Protein AF-A0A1B7MVC6-F1 (afdb_monomer_lite)

Sequence (323 aa):
MPIQADEEIFATRYAHSDFDRYTLVNSRPAVEQFFRWKASMQARPKPVLVGMVLQAKSHGFQRRKYFQPRYPIESIPEDTLVHLRAVARSTFPQFTQLLDRSQRFSLLLDDELTPSEGTGYARTFSCRIVTVDGQPLSDNAPKRFCVKLFNDSAASIPSHTEYHSLTFWSQTFYTAEDMIHNEIGFTLEECGILIEYVTLSDTKLEEQSEVAQIAFIESARHALRVLQYADISQLDWSSEQWISTPSPCHTTSNSTLTCVLIDFALTAQGDRYKDGYKEDDYGGMADMLDEARIPADLIRKWFGPREEWDFFRASYVMEQSVR

Radius of gyration: 21.84 Å; chains: 1; bounding box: 61×51×58 Å

Organism: NCBI:txid1314800

Secondary structure (DSSP, 8-state):
-PPPPHHHHHHH--SGGGS-HHHHHH-HHHHHHHHHHHHHHHTSPPP--TT-EEEEETTTTTTT-----SSPPPPPPHHHHHHHHHTPPPP-HHHHHHHHH-SEEEEEEEEE-S-TTS-TTEEEEEEEEEEETTEEPPTTS-S-EEEEEE-TTT-----TT-HHHHHHHHHH---HHHHHHHS-SEEETTTEEEEE--PPPSS-GGGS-HHHHHHHHHHHHHHHHHHHHTTEE----STTSEEEEE-TT--TT---EEEEE---TT-EE-BTTBGGG---HHHHHHHHHHHTT--HHHHHHHS-PPPTTS-----HHHHTT--

pLDDT: mean 87.07, std 11.68, range [43.66, 97.94]

Structure (mmCIF, N/CA/C/O backbone):
data_AF-A0A1B7MVC6-F1
#
_entry.id   AF-A0A1B7MVC6-F1
#
loop_
_atom_site.group_PDB
_atom_site.id
_atom_site.type_symbol
_atom_site.label_atom_id
_atom_site.label_alt_id
_atom_site.label_comp_id
_atom_site.label_asym_id
_atom_site.label_entity_id
_atom_site.label_seq_id
_atom_site.pdbx_PDB_ins_code
_atom_site.Cartn_x
_atom_site.Cartn_y
_atom_site.Cartn_z
_atom_site.occupancy
_atom_site.B_iso_or_equiv
_atom_site.auth_seq_id
_atom_site.auth_comp_id
_atom_site.auth_asym_id
_atom_site.auth_atom_id
_atom_site.pdbx_PDB_model_num
ATOM 1 N N . MET A 1 1 ? -32.860 12.812 17.526 1.00 68.25 1 MET A N 1
ATOM 2 C CA . MET A 1 1 ? -32.478 12.368 18.884 1.00 68.25 1 MET A CA 1
ATOM 3 C C . MET A 1 1 ? -31.622 13.457 19.513 1.00 68.25 1 MET A C 1
ATOM 5 O O . MET A 1 1 ? -30.933 14.130 18.750 1.00 68.25 1 MET A O 1
ATOM 9 N N . PRO A 1 2 ? -31.709 13.701 20.831 1.00 84.50 2 PRO A N 1
ATOM 10 C CA . PRO A 1 2 ? -30.800 14.628 21.503 1.00 84.50 2 PRO A CA 1
ATOM 11 C C . PRO A 1 2 ? -29.348 14.162 21.327 1.00 84.50 2 PRO A C 1
ATOM 13 O O . PRO A 1 2 ? -29.088 12.961 21.278 1.00 84.50 2 PRO A O 1
ATOM 16 N N . ILE A 1 3 ? -28.428 15.114 21.180 1.00 88.50 3 ILE A N 1
ATOM 17 C CA . ILE A 1 3 ? -26.996 14.839 21.011 1.00 88.50 3 ILE A CA 1
ATOM 18 C C . ILE A 1 3 ? -26.418 14.444 22.372 1.00 88.50 3 ILE A C 1
ATOM 20 O O . ILE A 1 3 ? -26.688 15.119 23.366 1.00 88.50 3 ILE A O 1
ATOM 24 N N . GLN A 1 4 ? -25.671 13.338 22.412 1.00 94.38 4 GLN A N 1
ATOM 25 C CA . GLN A 1 4 ? -24.979 12.869 23.617 1.00 94.38 4 GLN A CA 1
ATOM 26 C C . GLN A 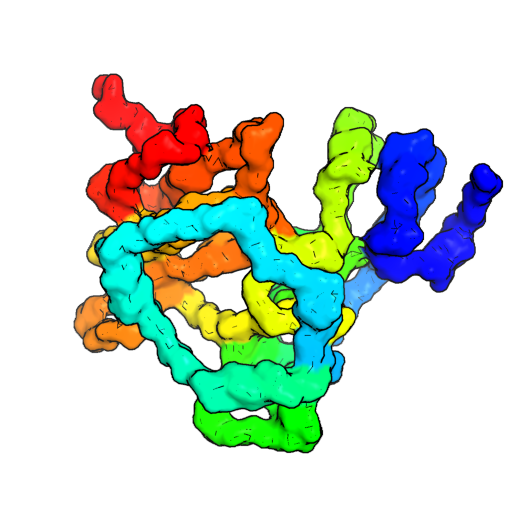1 4 ? -23.914 13.884 24.051 1.00 94.38 4 GLN A C 1
ATOM 28 O O . GLN A 1 4 ? -23.386 14.626 23.223 1.00 94.38 4 GLN A O 1
ATOM 33 N N . ALA A 1 5 ? -23.586 13.922 25.341 1.00 96.12 5 ALA A N 1
ATOM 34 C CA . ALA A 1 5 ? -22.498 14.765 25.830 1.00 96.12 5 ALA A CA 1
ATOM 35 C C . ALA A 1 5 ? -21.138 14.266 25.304 1.00 96.12 5 ALA A C 1
ATOM 37 O O . ALA A 1 5 ? -20.966 13.072 25.044 1.00 96.12 5 ALA A O 1
ATOM 38 N N . ASP A 1 6 ? -20.164 15.167 25.156 1.00 96.25 6 ASP A N 1
ATOM 39 C CA . ASP A 1 6 ? -18.839 14.813 24.631 1.00 96.25 6 ASP A CA 1
ATOM 40 C C . ASP A 1 6 ? -18.143 13.768 25.518 1.00 96.25 6 ASP A C 1
ATOM 42 O O . ASP A 1 6 ? -17.501 12.859 25.002 1.00 96.25 6 ASP A O 1
ATOM 46 N N . GLU A 1 7 ? -18.331 13.829 26.838 1.00 96.31 7 GLU A N 1
ATOM 47 C CA . GLU A 1 7 ? -17.767 12.867 27.789 1.00 96.31 7 GLU A CA 1
ATOM 48 C C . GLU A 1 7 ? -18.261 11.439 27.525 1.00 96.31 7 GLU A C 1
ATOM 50 O O . GLU A 1 7 ? -17.486 10.484 27.600 1.00 96.31 7 GLU A O 1
ATOM 55 N N . GLU A 1 8 ? -19.541 11.288 27.175 1.00 96.06 8 GLU A N 1
ATOM 56 C CA . GLU A 1 8 ? -20.137 9.993 26.841 1.00 96.06 8 GLU A CA 1
ATOM 57 C C . GLU A 1 8 ? -19.591 9.471 25.507 1.00 96.06 8 GLU A C 1
ATOM 59 O O . GLU A 1 8 ? -19.214 8.302 25.399 1.00 96.06 8 GLU A O 1
ATOM 64 N N . ILE A 1 9 ? -19.469 10.343 24.502 1.00 95.31 9 ILE A N 1
ATOM 65 C CA . ILE A 1 9 ? -18.872 9.995 23.206 1.00 95.31 9 ILE A CA 1
ATOM 66 C C . ILE A 1 9 ? -17.410 9.581 23.373 1.00 95.31 9 ILE A C 1
ATOM 68 O O . ILE A 1 9 ? -16.997 8.556 22.839 1.00 95.31 9 ILE A O 1
ATOM 72 N N . PHE A 1 10 ? -16.620 10.324 24.144 1.00 94.38 10 PHE A N 1
ATOM 73 C CA . PHE A 1 10 ? -15.190 10.048 24.306 1.00 94.38 10 PHE A CA 1
ATOM 74 C C . PHE A 1 10 ? -14.940 8.755 25.090 1.00 94.38 10 PHE A C 1
ATOM 76 O O . PHE A 1 10 ? -13.903 8.118 24.897 1.00 94.38 10 PHE A O 1
ATOM 83 N N . ALA A 1 11 ? -15.881 8.363 25.955 1.00 93.31 11 ALA A N 1
ATOM 84 C CA . ALA A 1 11 ? -15.825 7.117 26.710 1.00 93.31 11 ALA A CA 1
ATOM 85 C C . ALA A 1 11 ? -16.261 5.888 25.896 1.00 93.31 11 ALA A C 1
ATOM 87 O O . ALA A 1 11 ? -15.782 4.789 26.176 1.00 93.31 11 ALA A O 1
ATOM 88 N N . THR A 1 12 ? -17.164 6.058 24.924 1.00 93.75 12 THR A N 1
ATOM 89 C CA . THR A 1 12 ? -17.813 4.940 24.212 1.00 93.75 12 THR A CA 1
ATOM 90 C C . THR A 1 12 ? -17.373 4.752 22.762 1.00 93.75 12 THR A C 1
ATOM 92 O O . THR A 1 12 ? -17.622 3.686 22.202 1.00 93.75 12 THR A O 1
ATOM 95 N N . ARG A 1 13 ? -16.730 5.751 22.144 1.00 93.81 13 ARG A N 1
ATOM 96 C CA . ARG A 1 13 ? -16.278 5.705 20.745 1.00 93.81 13 ARG A CA 1
ATOM 97 C C . ARG A 1 13 ? -14.762 5.547 20.672 1.00 93.81 13 ARG A C 1
ATOM 99 O O . ARG A 1 13 ? -14.017 6.360 21.225 1.00 93.81 13 ARG A O 1
ATOM 106 N N . TYR A 1 14 ? -14.312 4.528 19.952 1.00 90.56 14 TYR A N 1
ATOM 107 C CA . TYR A 1 14 ? -12.910 4.133 19.821 1.00 90.56 14 TYR A CA 1
ATOM 108 C C . TYR A 1 14 ? -12.387 4.263 18.385 1.00 90.56 14 TYR A C 1
ATOM 110 O O . TYR A 1 14 ? -11.185 4.462 18.206 1.00 90.56 14 TYR A O 1
ATOM 118 N N . ALA A 1 15 ? -13.270 4.207 17.387 1.00 90.94 15 ALA A N 1
ATOM 119 C CA . ALA A 1 15 ? -12.936 4.218 15.964 1.00 90.94 15 ALA A CA 1
ATOM 120 C C . ALA A 1 15 ? -13.866 5.140 15.155 1.00 90.94 15 ALA A C 1
ATOM 122 O O . ALA A 1 15 ? -14.916 5.575 15.633 1.00 90.94 15 ALA A O 1
ATOM 123 N N . HIS A 1 16 ? -13.495 5.434 13.905 1.00 90.94 16 HIS A N 1
ATOM 124 C CA . HIS A 1 16 ? -14.344 6.194 12.978 1.00 90.94 16 HIS A CA 1
ATOM 125 C C . HIS A 1 16 ? -15.641 5.450 12.668 1.00 90.94 16 HIS A C 1
ATOM 127 O O . HIS A 1 16 ? -16.692 6.079 12.563 1.00 90.94 16 HIS A O 1
ATOM 133 N N . SER A 1 17 ? -15.583 4.118 12.595 1.00 89.19 17 SER A N 1
ATOM 134 C CA . SER A 1 17 ? -16.739 3.246 12.360 1.00 89.19 17 SER A CA 1
ATOM 135 C C . SER A 1 17 ? -17.820 3.346 13.440 1.00 89.19 17 SER A C 1
ATOM 137 O O . SER A 1 17 ? -18.958 2.948 13.203 1.00 89.19 17 SER A O 1
ATOM 139 N N . ASP A 1 18 ? -17.498 3.884 14.622 1.00 92.19 18 ASP A N 1
ATOM 140 C CA . ASP A 1 18 ? -18.486 4.083 15.680 1.00 92.19 18 ASP A CA 1
ATOM 141 C C . ASP A 1 18 ? -19.389 5.300 15.422 1.00 92.19 18 ASP A C 1
ATOM 143 O O . ASP A 1 18 ? -20.366 5.507 16.144 1.00 92.19 18 ASP A O 1
ATOM 147 N N . PHE A 1 19 ? -19.085 6.118 14.413 1.00 92.38 19 PHE A N 1
ATOM 148 C CA . PHE A 1 19 ? -19.895 7.265 14.024 1.00 92.38 19 PHE A CA 1
ATOM 149 C C . PHE A 1 19 ? -20.749 6.928 12.803 1.00 92.38 19 PHE A C 1
ATOM 151 O O . PHE A 1 19 ? -20.260 6.466 11.775 1.00 92.38 19 PHE A O 1
ATOM 158 N N . ASP A 1 20 ? -22.051 7.201 12.895 1.00 91.19 20 ASP A N 1
ATOM 159 C CA . ASP A 1 20 ? -22.967 6.996 11.776 1.00 91.19 20 ASP A CA 1
ATOM 160 C C . ASP A 1 20 ? -22.698 8.018 10.661 1.00 91.19 20 ASP A C 1
ATOM 162 O O . ASP A 1 20 ? -22.917 9.223 10.823 1.00 91.19 20 ASP A O 1
ATOM 166 N N . ARG A 1 21 ? -22.248 7.529 9.501 1.00 88.94 21 ARG A N 1
ATOM 167 C CA . ARG A 1 21 ? -21.886 8.369 8.351 1.00 88.94 21 ARG A CA 1
ATOM 168 C C . ARG A 1 21 ? -23.056 9.205 7.846 1.00 88.94 21 ARG A C 1
ATOM 170 O O . ARG A 1 21 ? -22.860 10.363 7.490 1.00 88.94 21 ARG A O 1
ATOM 177 N N . TYR A 1 22 ? -24.274 8.659 7.846 1.00 89.38 22 TYR A N 1
ATOM 178 C CA . TYR A 1 22 ? -25.457 9.416 7.436 1.00 89.38 22 TYR A CA 1
ATOM 179 C C . TYR A 1 22 ? -25.692 10.614 8.364 1.00 89.38 22 TYR A C 1
ATOM 181 O O . TYR A 1 22 ? -25.937 11.728 7.898 1.00 89.38 22 TYR A O 1
ATOM 189 N N . THR A 1 23 ? -25.555 10.412 9.673 1.00 91.12 23 THR A N 1
ATOM 190 C CA . THR A 1 23 ? -25.647 11.473 10.674 1.00 91.12 23 THR A CA 1
ATOM 191 C C . THR A 1 23 ? -24.549 12.514 10.479 1.00 91.12 23 THR A C 1
ATOM 193 O O . THR A 1 23 ? -24.863 13.702 10.497 1.00 91.12 23 THR A O 1
ATOM 196 N N . LEU A 1 24 ? -23.298 12.112 10.225 1.00 89.62 24 LEU A N 1
ATOM 197 C CA . LEU A 1 24 ? -22.213 13.059 9.936 1.00 89.62 24 LEU A CA 1
ATOM 198 C C . LEU A 1 24 ? -22.501 13.901 8.681 1.00 89.62 24 LEU A C 1
ATOM 200 O O . LEU A 1 24 ? -22.317 15.111 8.700 1.00 89.62 24 LEU A O 1
ATOM 204 N N . VAL A 1 25 ? -23.028 13.311 7.608 1.00 87.00 25 VAL A N 1
ATOM 205 C CA . VAL A 1 25 ? -23.347 14.060 6.377 1.00 87.00 25 VAL A CA 1
ATOM 206 C C . VAL A 1 25 ? -24.491 15.063 6.584 1.00 87.00 25 VAL A C 1
ATOM 208 O O . VAL A 1 25 ? -24.496 16.133 5.978 1.00 87.00 25 VAL A O 1
ATOM 211 N N . ASN A 1 26 ? -25.464 14.739 7.441 1.00 88.06 26 ASN A N 1
ATOM 212 C CA . ASN A 1 26 ? -26.715 15.498 7.550 1.00 88.06 26 ASN A CA 1
ATOM 213 C C . ASN A 1 26 ? -26.841 16.356 8.823 1.00 88.06 26 ASN A C 1
ATOM 215 O O . ASN A 1 26 ? -27.813 17.099 8.960 1.00 88.06 26 ASN A O 1
ATOM 219 N N . SER A 1 27 ? -25.899 16.273 9.767 1.00 90.75 27 SER A N 1
ATOM 220 C CA . SER A 1 27 ? -25.981 16.956 11.064 1.00 90.75 27 SER A CA 1
ATOM 221 C C . SER A 1 27 ? -24.681 17.675 11.409 1.00 90.75 27 SER A C 1
ATOM 223 O O . SER A 1 27 ? -23.722 17.083 11.906 1.00 90.75 27 SER A O 1
ATOM 225 N N . ARG A 1 28 ? -24.675 19.000 11.224 1.00 89.00 28 ARG A N 1
ATOM 226 C CA . ARG A 1 28 ? -23.529 19.852 11.572 1.00 89.00 28 ARG A CA 1
ATOM 227 C C . ARG A 1 28 ? -23.048 19.673 13.022 1.00 89.00 28 ARG A C 1
ATOM 229 O O . ARG A 1 28 ? -21.844 19.505 13.200 1.00 89.00 28 ARG A O 1
ATOM 236 N N . PRO A 1 29 ? -23.913 19.660 14.054 1.00 92.12 29 PRO A N 1
ATOM 237 C CA . PRO A 1 29 ? -23.405 19.505 15.411 1.00 92.12 29 PRO A CA 1
ATOM 238 C C . PRO A 1 29 ? -22.812 18.107 15.679 1.00 92.12 29 PRO A C 1
ATOM 240 O O . PRO A 1 29 ? -21.933 17.980 16.528 1.00 92.12 29 PRO A O 1
ATOM 243 N N . ALA A 1 30 ? -23.232 17.067 14.941 1.00 91.69 30 ALA A N 1
ATOM 244 C CA . ALA A 1 30 ? -22.608 15.743 15.027 1.00 91.69 30 ALA A CA 1
ATOM 245 C C . ALA A 1 30 ? -21.190 15.740 14.435 1.00 91.69 30 ALA A C 1
ATOM 247 O O . ALA A 1 30 ? -20.285 15.150 15.016 1.00 91.69 30 ALA A O 1
ATOM 248 N N . VAL A 1 31 ? -20.976 16.450 13.323 1.00 89.62 31 VAL A N 1
ATOM 249 C CA . VAL A 1 31 ? -19.641 16.661 12.737 1.00 89.62 31 VAL A CA 1
ATOM 250 C C . VAL A 1 31 ? -18.734 17.427 13.695 1.00 89.62 31 VAL A C 1
ATOM 252 O O . VAL A 1 31 ? -17.605 17.016 13.947 1.00 89.62 31 VAL A O 1
ATOM 255 N N . GLU A 1 32 ? -19.238 18.507 14.292 1.00 91.06 32 GLU A N 1
ATOM 256 C CA . GLU A 1 32 ? -18.484 19.285 15.281 1.00 91.06 32 GLU A CA 1
ATOM 257 C C . GLU A 1 32 ? -18.096 18.423 16.497 1.00 91.06 32 GLU A C 1
ATOM 259 O O . GLU A 1 32 ? -16.977 18.528 17.000 1.00 91.06 32 GLU A O 1
ATOM 264 N N . GLN A 1 33 ? -18.986 17.535 16.953 1.00 93.56 33 GLN A N 1
ATOM 265 C CA . GLN A 1 33 ? -18.691 16.574 18.019 1.00 93.56 33 GLN A CA 1
ATOM 266 C C . GLN A 1 33 ? -17.658 15.522 17.601 1.00 93.56 33 GLN A C 1
ATOM 268 O O . GLN A 1 33 ? -16.726 15.254 18.363 1.00 93.56 33 GLN A O 1
ATOM 273 N N . PHE A 1 34 ? -17.773 14.969 16.391 1.00 92.81 34 PHE A N 1
ATOM 274 C CA . PHE A 1 34 ? -16.767 14.070 15.830 1.00 92.81 34 PHE A CA 1
ATOM 275 C C . PHE A 1 34 ? -15.385 14.730 15.810 1.00 92.81 34 PHE A C 1
ATOM 277 O O . PHE A 1 34 ? -14.406 14.112 16.216 1.00 92.81 34 PHE A O 1
ATOM 284 N N . PHE A 1 35 ? -15.287 16.003 15.421 1.00 91.69 35 PHE A N 1
ATOM 285 C CA . PHE A 1 35 ? -14.005 16.703 15.410 1.00 91.69 35 PHE A CA 1
ATOM 286 C C . PHE A 1 35 ? -13.412 16.922 16.794 1.00 91.69 35 PHE A C 1
ATOM 288 O O . PHE A 1 35 ? -12.204 16.767 16.965 1.00 91.69 35 PHE A O 1
ATOM 295 N N . ARG A 1 36 ? -14.237 17.225 17.801 1.00 94.19 36 ARG A N 1
ATOM 296 C CA . ARG A 1 36 ? -13.758 17.307 19.188 1.00 94.19 36 ARG A CA 1
ATOM 297 C C . ARG A 1 36 ? -13.280 15.948 19.696 1.00 94.19 36 ARG A C 1
ATOM 299 O O . ARG A 1 36 ? -12.210 15.875 20.300 1.00 94.19 36 ARG A O 1
ATOM 306 N N . TRP A 1 37 ? -14.008 14.873 19.384 1.00 94.56 37 TRP A N 1
ATOM 307 C CA . TRP A 1 37 ? -13.560 13.503 19.656 1.00 94.56 37 TRP A CA 1
ATOM 308 C C . TRP A 1 37 ? -12.227 13.210 18.963 1.00 94.56 37 TRP A C 1
ATOM 310 O O . TRP A 1 37 ? -11.279 12.761 19.604 1.00 94.56 37 TRP A O 1
ATOM 320 N N . LYS A 1 38 ? -12.103 13.547 17.680 1.00 92.44 38 LYS A N 1
ATOM 321 C CA . LYS A 1 38 ? -10.902 13.299 16.883 1.00 92.44 38 LYS A CA 1
ATOM 322 C C . LYS A 1 38 ? -9.689 14.066 17.410 1.00 92.44 38 LYS A C 1
ATOM 324 O O . LYS A 1 38 ? -8.622 13.473 17.556 1.00 92.44 38 LYS A O 1
ATOM 329 N N . ALA A 1 39 ? -9.863 15.334 17.777 1.00 91.75 39 ALA A N 1
ATOM 330 C CA . ALA A 1 39 ? -8.825 16.130 18.425 1.00 91.75 39 ALA A CA 1
ATOM 331 C C . ALA A 1 39 ? -8.400 15.518 19.772 1.00 91.75 39 ALA A C 1
ATOM 333 O O . ALA A 1 39 ? -7.207 15.419 20.053 1.00 91.75 39 ALA A O 1
ATOM 334 N N . SER A 1 40 ? -9.356 15.036 20.579 1.00 93.38 40 SER A N 1
ATOM 335 C CA . SER A 1 40 ? -9.060 14.322 21.829 1.00 93.38 40 SER A CA 1
ATOM 336 C C . SER A 1 40 ? -8.257 13.040 21.583 1.00 93.38 40 SER A C 1
ATOM 338 O O . SER A 1 40 ? -7.289 12.773 22.292 1.00 93.38 40 SER A O 1
ATOM 340 N N . MET A 1 41 ? -8.614 12.266 20.554 1.00 91.38 41 MET A N 1
ATOM 341 C CA . MET A 1 41 ? -7.902 11.049 20.160 1.00 91.38 41 MET A CA 1
ATOM 342 C C . MET A 1 41 ? -6.473 11.338 19.679 1.00 91.38 41 MET A C 1
ATOM 344 O O . MET A 1 41 ? -5.551 10.630 20.077 1.00 91.38 41 MET A O 1
ATOM 348 N N . GLN A 1 42 ? -6.279 12.387 18.872 1.00 88.50 42 GLN A N 1
ATOM 349 C CA . GLN A 1 42 ? -4.968 12.809 18.361 1.00 88.50 42 GLN A CA 1
ATOM 350 C C . GLN A 1 42 ? -4.064 13.411 19.446 1.00 88.50 42 GLN A C 1
ATOM 352 O O . GLN A 1 42 ? -2.844 13.313 19.345 1.00 88.50 42 GLN A O 1
ATOM 357 N N . ALA A 1 43 ? -4.642 14.000 20.497 1.00 90.38 43 ALA A N 1
ATOM 358 C CA . ALA A 1 43 ? -3.893 14.521 21.639 1.00 90.38 43 ALA A CA 1
ATOM 359 C C . ALA A 1 43 ? -3.330 13.419 22.558 1.00 90.38 43 ALA A C 1
ATOM 361 O O . ALA A 1 43 ? -2.499 13.703 23.424 1.00 90.38 43 ALA A O 1
ATOM 362 N N . ARG A 1 44 ? -3.771 12.161 22.406 1.00 90.00 44 ARG A N 1
ATOM 363 C CA . ARG A 1 44 ? -3.246 11.040 23.196 1.00 90.00 44 ARG A CA 1
ATOM 364 C C . ARG A 1 44 ? -1.800 10.741 22.780 1.00 90.00 44 ARG A C 1
ATOM 366 O O . ARG A 1 44 ? -1.499 10.748 21.586 1.00 90.00 44 ARG A O 1
ATOM 373 N N . PRO A 1 45 ? -0.904 10.417 23.730 1.00 89.12 45 PRO A N 1
ATOM 374 C CA . PRO A 1 45 ? 0.442 9.974 23.391 1.00 89.12 45 PRO A CA 1
ATOM 375 C C . PRO A 1 45 ? 0.399 8.769 22.447 1.00 89.12 45 PRO A C 1
ATOM 377 O O . PRO A 1 45 ? -0.319 7.798 22.702 1.00 89.12 45 PRO A O 1
ATOM 380 N N . LYS A 1 46 ? 1.182 8.818 21.364 1.00 87.00 46 LYS A N 1
ATOM 381 C CA . LYS A 1 46 ? 1.335 7.674 20.460 1.00 87.00 46 LYS A CA 1
ATOM 382 C C . LYS A 1 46 ? 1.982 6.515 21.237 1.00 87.00 46 LYS A C 1
ATOM 384 O O . LYS A 1 46 ? 3.023 6.730 21.862 1.00 87.00 46 LYS A O 1
ATOM 389 N N . PRO A 1 47 ? 1.411 5.297 21.216 1.00 89.31 47 PRO A N 1
ATOM 390 C CA . PRO A 1 47 ? 2.011 4.167 21.911 1.00 89.31 47 PRO A CA 1
ATOM 391 C C . PRO A 1 47 ? 3.339 3.775 21.253 1.00 89.31 47 PRO A C 1
ATOM 393 O O . PRO A 1 47 ? 3.453 3.732 20.022 1.00 89.31 47 PRO A O 1
ATOM 396 N N . VAL A 1 48 ? 4.337 3.460 22.078 1.00 92.62 48 VAL A N 1
ATOM 397 C CA . VAL A 1 48 ? 5.603 2.873 21.624 1.00 92.62 48 VAL A CA 1
ATOM 398 C C . VAL A 1 48 ? 5.364 1.384 21.395 1.00 92.62 48 VAL A C 1
ATOM 400 O O . VAL A 1 48 ? 5.100 0.659 22.347 1.00 92.62 48 VAL A O 1
ATOM 403 N N . LEU A 1 49 ? 5.406 0.955 20.131 1.00 93.62 49 LEU A N 1
ATOM 404 C CA . LEU A 1 49 ? 5.081 -0.421 19.733 1.00 93.62 49 LEU A CA 1
ATOM 405 C C . LEU A 1 49 ? 6.320 -1.279 19.435 1.00 93.62 49 LEU A C 1
ATOM 407 O O . LEU A 1 49 ? 6.239 -2.503 19.467 1.00 93.62 49 LEU A O 1
ATOM 411 N N . VAL A 1 50 ? 7.471 -0.659 19.174 1.00 96.44 50 VAL A N 1
ATOM 412 C CA . VAL A 1 50 ? 8.738 -1.368 18.946 1.00 96.44 50 VAL A CA 1
ATOM 413 C C . VAL A 1 50 ? 9.096 -2.231 20.161 1.00 96.44 50 VAL A C 1
ATOM 415 O O . VAL A 1 50 ? 9.025 -1.780 21.304 1.00 96.44 50 VAL A O 1
ATOM 418 N N . GLY A 1 51 ? 9.460 -3.488 19.909 1.00 97.31 51 GLY A N 1
ATOM 419 C CA . GLY A 1 51 ? 9.744 -4.507 20.917 1.00 97.31 51 GLY A CA 1
ATOM 420 C C . GLY A 1 51 ? 8.506 -5.218 21.477 1.00 97.31 51 GLY A C 1
ATOM 421 O O . GLY A 1 51 ? 8.655 -6.169 22.246 1.00 97.31 51 GLY A O 1
ATOM 422 N N . MET A 1 52 ? 7.288 -4.803 21.109 1.00 97.12 52 MET A N 1
ATOM 423 C CA . MET A 1 52 ? 6.068 -5.485 21.542 1.00 97.12 52 MET A CA 1
ATOM 424 C C . MET A 1 52 ? 5.824 -6.771 20.750 1.00 97.12 52 MET A C 1
ATOM 426 O O . MET A 1 52 ? 6.098 -6.850 19.551 1.00 97.12 52 MET A O 1
ATOM 430 N N . VAL A 1 53 ? 5.245 -7.766 21.430 1.00 96.56 53 VAL A N 1
ATOM 431 C CA . VAL A 1 53 ? 4.715 -8.978 20.797 1.00 96.56 53 VAL A CA 1
ATOM 432 C C . VAL A 1 53 ? 3.206 -8.834 20.636 1.00 96.56 53 VAL A C 1
ATOM 434 O O . VAL A 1 53 ? 2.472 -8.853 21.624 1.00 96.56 53 VAL A O 1
ATOM 437 N N . LEU A 1 54 ? 2.742 -8.716 19.396 1.00 95.06 54 LEU A N 1
ATOM 438 C CA . LEU A 1 54 ? 1.321 -8.675 19.066 1.00 95.06 54 LEU A CA 1
ATOM 439 C C . LEU A 1 54 ? 0.768 -10.086 18.876 1.00 95.06 54 LEU A C 1
ATOM 441 O O . LEU A 1 54 ? 1.448 -10.959 18.335 1.00 95.06 54 LEU A O 1
ATOM 445 N N . GLN A 1 55 ? -0.476 -10.301 19.301 1.00 94.69 55 GLN A N 1
ATOM 446 C CA . GLN A 1 55 ? -1.225 -11.523 19.019 1.00 94.69 55 GLN A CA 1
ATOM 447 C C . GLN A 1 55 ? -2.179 -11.259 17.859 1.00 94.69 55 GLN A C 1
ATOM 449 O O . GLN A 1 55 ? -3.131 -10.497 17.973 1.00 94.69 55 GLN A O 1
ATOM 454 N N . ALA A 1 56 ? -1.915 -11.913 16.741 1.00 92.06 56 ALA A N 1
ATOM 455 C CA . ALA A 1 56 ? -2.680 -11.814 15.517 1.00 92.06 56 ALA A CA 1
ATOM 456 C C . ALA A 1 56 ? -3.605 -13.023 15.364 1.00 92.06 56 ALA A C 1
ATOM 458 O O . ALA A 1 56 ? -3.241 -14.153 15.691 1.00 92.06 56 ALA A O 1
ATOM 459 N N . LYS A 1 57 ? -4.795 -12.797 14.808 1.00 90.50 57 LYS A N 1
ATOM 460 C CA . LYS A 1 57 ? -5.685 -13.864 14.340 1.00 90.50 57 LYS A CA 1
ATOM 461 C C . LYS A 1 57 ? -5.665 -13.911 12.823 1.00 90.50 57 LYS A C 1
ATOM 463 O O . LYS A 1 57 ? -5.796 -12.875 12.172 1.00 90.50 57 LYS A O 1
ATOM 468 N N . SER A 1 58 ? -5.532 -15.111 12.282 1.00 89.00 58 SER A N 1
ATOM 469 C CA . SER A 1 58 ? -5.467 -15.340 10.843 1.00 89.00 58 SER A CA 1
ATOM 470 C C . SER A 1 58 ? -6.850 -15.180 10.213 1.00 89.00 58 SER A C 1
ATOM 472 O O . SER A 1 58 ? -7.863 -15.579 10.794 1.00 89.00 58 SER A O 1
ATOM 474 N N . HIS A 1 59 ? -6.900 -14.614 9.005 1.00 82.56 59 HIS A N 1
ATOM 475 C CA . HIS A 1 59 ? -8.130 -14.432 8.218 1.00 82.56 59 HIS A CA 1
ATOM 476 C C . HIS A 1 59 ? -9.228 -13.606 8.913 1.00 82.56 59 HIS A C 1
ATOM 478 O O . HIS A 1 59 ? -10.412 -13.793 8.619 1.00 82.56 59 HIS A O 1
ATOM 484 N N . GLY A 1 60 ? -8.859 -12.691 9.820 1.00 76.44 60 GLY A N 1
ATOM 485 C CA . GLY A 1 60 ? -9.824 -11.883 10.576 1.00 76.44 60 GLY A CA 1
ATOM 486 C C . GLY A 1 60 ? -10.810 -11.121 9.680 1.00 76.44 60 GLY A C 1
ATOM 487 O O . GLY A 1 60 ? -12.014 -11.130 9.944 1.00 76.44 60 GLY A O 1
ATOM 488 N N . PHE A 1 61 ? -10.322 -10.546 8.574 1.00 71.00 61 PHE A N 1
ATOM 489 C CA . PHE A 1 61 ? -11.151 -9.801 7.620 1.00 71.00 61 PHE A CA 1
ATOM 490 C C . PHE A 1 61 ? -11.656 -10.652 6.449 1.00 71.00 61 PHE A C 1
ATOM 492 O O . PHE A 1 61 ? -12.803 -10.487 6.036 1.00 71.00 61 PHE A O 1
ATOM 499 N N . GLN A 1 62 ? -10.864 -11.605 5.941 1.00 69.62 62 GLN A N 1
ATOM 500 C CA . GLN A 1 62 ? -11.277 -12.468 4.819 1.00 69.62 62 GLN A CA 1
ATOM 501 C C . GLN A 1 62 ? -12.550 -13.279 5.109 1.00 69.62 62 GLN A C 1
ATOM 503 O O . GLN A 1 62 ? -13.330 -13.545 4.201 1.00 69.62 62 GLN A O 1
ATOM 508 N N . ARG A 1 63 ? -12.824 -13.627 6.374 1.00 63.09 63 ARG A N 1
ATOM 509 C CA . ARG A 1 63 ? -14.078 -14.311 6.746 1.00 63.09 63 ARG A CA 1
ATOM 510 C C . ARG A 1 63 ? -15.330 -13.443 6.569 1.00 63.09 63 ARG A C 1
ATOM 512 O O . ARG A 1 63 ? -16.433 -13.980 6.616 1.00 63.09 63 ARG A O 1
ATOM 519 N N . ARG A 1 64 ? -15.186 -12.122 6.410 1.00 63.47 64 ARG A N 1
ATOM 520 C CA . ARG A 1 64 ? -16.309 -11.172 6.414 1.00 63.47 64 ARG A CA 1
ATOM 521 C C . ARG A 1 64 ? -16.786 -10.764 5.019 1.00 63.47 64 ARG A C 1
ATOM 523 O O . ARG A 1 64 ? -17.931 -10.332 4.912 1.00 63.47 64 ARG A O 1
ATOM 530 N N . LYS A 1 65 ? -15.975 -10.901 3.959 1.00 63.88 65 LYS A N 1
ATOM 531 C CA . LYS A 1 65 ? -16.357 -10.510 2.586 1.00 63.88 65 LYS A CA 1
ATOM 532 C C . LYS A 1 65 ? -15.684 -11.370 1.513 1.00 63.88 65 LYS A C 1
ATOM 534 O O . LYS A 1 65 ? -14.556 -11.820 1.676 1.00 63.88 65 LYS A O 1
ATOM 539 N N . TYR A 1 66 ? -16.382 -11.543 0.390 1.00 62.88 66 TYR A N 1
ATOM 540 C CA . TYR A 1 66 ? -15.837 -12.148 -0.824 1.00 62.88 66 TYR A CA 1
ATOM 541 C C . TYR A 1 66 ? -15.121 -11.076 -1.649 1.00 62.88 66 TYR A C 1
ATOM 543 O O . TYR A 1 66 ? -15.763 -10.157 -2.153 1.00 62.88 66 TYR A O 1
ATOM 551 N N . PHE A 1 67 ? -13.803 -11.205 -1.799 1.00 68.06 67 PHE A N 1
ATOM 552 C CA . PHE A 1 67 ? -13.025 -10.416 -2.753 1.00 68.06 67 PHE A CA 1
ATOM 553 C C . PHE A 1 67 ? -13.216 -11.024 -4.142 1.00 68.06 67 PHE A C 1
ATOM 555 O O . PHE A 1 67 ? -12.523 -11.965 -4.524 1.00 68.06 67 PHE A O 1
ATOM 562 N N . GLN A 1 68 ? -14.218 -10.543 -4.872 1.00 75.00 68 GLN A N 1
ATOM 563 C CA . GLN A 1 68 ? -14.369 -10.844 -6.290 1.00 75.00 68 GLN A CA 1
ATOM 564 C C . GLN A 1 68 ? -14.205 -9.545 -7.073 1.00 75.00 68 GLN A C 1
ATOM 566 O O . GLN A 1 68 ? -14.847 -8.555 -6.710 1.00 75.00 68 GLN A O 1
ATOM 571 N N . PRO A 1 69 ? -13.363 -9.535 -8.123 1.00 79.25 69 PRO A N 1
ATOM 572 C CA . PRO A 1 69 ? -13.307 -8.422 -9.055 1.00 79.25 69 PRO A CA 1
ATOM 573 C C . PRO A 1 69 ? -14.716 -8.060 -9.527 1.00 79.25 69 PRO A C 1
ATOM 575 O O . PRO A 1 69 ? -15.518 -8.948 -9.830 1.00 79.25 69 PRO A O 1
ATOM 578 N N . ARG A 1 70 ? -15.027 -6.761 -9.593 1.00 78.56 70 ARG A N 1
ATOM 579 C CA . ARG A 1 70 ? -16.335 -6.303 -10.096 1.00 78.56 70 ARG A CA 1
ATOM 580 C C . ARG A 1 70 ? -16.562 -6.691 -11.556 1.00 78.56 70 ARG A C 1
ATOM 582 O O . ARG A 1 70 ? -17.704 -6.919 -11.958 1.00 78.56 70 ARG A O 1
ATOM 589 N N . TYR A 1 71 ? -15.478 -6.783 -12.322 1.00 81.81 71 TYR A N 1
ATOM 590 C CA . TYR A 1 71 ? -15.469 -7.158 -13.730 1.00 81.81 71 TYR A CA 1
ATOM 591 C C . TYR A 1 71 ? -14.522 -8.332 -13.972 1.00 81.81 71 TYR A C 1
ATOM 593 O O . TYR A 1 71 ? -13.608 -8.556 -13.176 1.00 81.81 71 TYR A O 1
ATOM 601 N N . PRO A 1 72 ? -14.725 -9.102 -15.054 1.00 86.38 72 PRO A N 1
ATOM 602 C CA . PRO A 1 72 ? -13.746 -10.089 -15.481 1.00 86.38 72 PRO A CA 1
ATOM 603 C C . PRO A 1 72 ? -12.374 -9.433 -15.660 1.00 86.38 72 PRO A C 1
ATOM 605 O O . PRO A 1 72 ? -12.268 -8.415 -16.334 1.00 86.38 72 PRO A O 1
ATOM 608 N N . ILE A 1 73 ? -11.346 -10.030 -15.057 1.00 87.75 73 ILE A N 1
ATOM 609 C CA . ILE A 1 73 ? -9.958 -9.603 -15.247 1.00 87.75 73 ILE A CA 1
ATOM 610 C C . ILE A 1 73 ? -9.569 -9.900 -16.696 1.00 87.75 73 ILE A C 1
ATOM 612 O O . ILE A 1 73 ? -9.786 -11.017 -17.181 1.00 87.75 73 ILE A O 1
ATOM 616 N N . GLU A 1 74 ? -8.999 -8.913 -17.379 1.00 90.56 74 GLU A N 1
ATOM 617 C CA . GLU A 1 74 ? -8.501 -9.089 -18.738 1.00 90.56 74 GLU A CA 1
ATOM 618 C C . GLU A 1 74 ? -7.195 -9.891 -18.745 1.00 90.56 74 GLU A C 1
ATOM 620 O O . GLU A 1 74 ? -6.459 -9.958 -17.758 1.00 90.56 74 GLU A O 1
ATOM 625 N N . SER A 1 75 ? -6.883 -10.546 -19.866 1.00 94.12 75 SER A N 1
ATOM 626 C CA . SER A 1 75 ? -5.640 -11.311 -19.952 1.00 94.12 75 SER A CA 1
ATOM 627 C C . SER A 1 75 ? -4.439 -10.372 -19.926 1.00 94.12 75 SER A C 1
ATOM 629 O O . SER A 1 75 ? -4.275 -9.561 -20.836 1.00 94.12 75 SER A O 1
ATOM 631 N N . ILE A 1 76 ? -3.571 -10.537 -18.930 1.00 94.88 76 ILE A N 1
ATOM 632 C CA . ILE A 1 76 ? -2.307 -9.804 -18.850 1.00 94.88 76 ILE A CA 1
ATOM 633 C C . ILE A 1 76 ? -1.453 -10.130 -20.095 1.00 94.88 76 ILE A C 1
ATOM 635 O O . ILE A 1 76 ? -1.324 -11.310 -20.439 1.00 94.88 76 ILE A O 1
ATOM 639 N N . PRO A 1 77 ? -0.842 -9.128 -20.752 1.00 95.81 77 PRO A N 1
ATOM 640 C CA . PRO A 1 77 ? 0.034 -9.329 -21.904 1.00 95.81 77 PRO A CA 1
ATOM 641 C C . PRO A 1 77 ? 1.197 -10.289 -21.615 1.00 95.81 77 PRO A C 1
ATOM 643 O O . PRO A 1 77 ? 1.764 -10.280 -20.519 1.00 95.81 77 PRO A O 1
ATOM 646 N N . GLU A 1 78 ? 1.580 -11.112 -22.598 1.00 97.62 78 GLU A N 1
ATOM 647 C CA . GLU A 1 78 ? 2.591 -12.163 -22.387 1.00 97.62 78 GLU A CA 1
ATOM 648 C C . GLU A 1 78 ? 3.971 -11.597 -22.034 1.00 97.62 78 GLU A C 1
ATOM 650 O O . GLU A 1 78 ? 4.666 -12.168 -21.203 1.00 97.62 78 GLU A O 1
ATOM 655 N N . ASP A 1 79 ? 4.363 -10.458 -22.603 1.00 97.31 79 ASP A N 1
ATOM 656 C CA . ASP A 1 79 ? 5.606 -9.765 -22.248 1.00 97.31 79 ASP A CA 1
ATOM 657 C C . ASP A 1 79 ? 5.622 -9.349 -20.768 1.00 97.31 79 ASP A C 1
ATOM 659 O O . ASP A 1 79 ? 6.614 -9.566 -20.071 1.00 97.31 79 ASP A O 1
ATOM 663 N N . THR A 1 80 ? 4.493 -8.854 -20.253 1.00 97.25 80 THR A N 1
ATOM 664 C CA . THR A 1 80 ? 4.315 -8.572 -18.823 1.00 97.25 80 THR A CA 1
ATOM 665 C C . THR A 1 80 ? 4.395 -9.847 -17.989 1.00 97.25 80 THR A C 1
ATOM 667 O O . THR A 1 80 ? 5.105 -9.869 -16.986 1.00 97.25 80 THR A O 1
ATOM 670 N N . LEU A 1 81 ? 3.753 -10.942 -18.402 1.00 97.31 81 LEU A N 1
ATOM 671 C CA . LEU A 1 81 ? 3.858 -12.224 -17.693 1.00 97.31 81 LEU A CA 1
ATOM 672 C C . LEU A 1 81 ? 5.295 -12.764 -17.672 1.00 97.31 81 LEU A C 1
ATOM 674 O O . LEU A 1 81 ? 5.744 -13.272 -16.643 1.00 97.31 81 LEU A O 1
ATOM 678 N N . VAL A 1 82 ? 6.027 -12.653 -18.781 1.00 97.12 82 VAL A N 1
ATOM 679 C CA . VAL A 1 82 ? 7.445 -13.027 -18.867 1.00 97.12 82 VAL A CA 1
ATOM 680 C C . VAL A 1 82 ? 8.277 -12.178 -17.910 1.00 97.12 82 VAL A C 1
ATOM 682 O O . VAL A 1 82 ? 9.062 -12.745 -17.149 1.00 97.12 82 VAL A O 1
ATOM 685 N N . HIS A 1 83 ? 8.067 -10.859 -17.886 1.00 95.88 83 HIS A N 1
ATOM 686 C CA . HIS A 1 83 ? 8.749 -9.967 -16.951 1.00 95.88 83 HIS A CA 1
ATOM 687 C C . HIS A 1 83 ? 8.469 -10.357 -15.494 1.00 95.88 83 HIS A C 1
ATOM 689 O O . HIS A 1 83 ? 9.407 -10.574 -14.732 1.00 95.88 83 HIS A O 1
ATOM 695 N N . LEU A 1 84 ? 7.197 -10.533 -15.116 1.00 95.44 84 LEU A N 1
ATOM 696 C CA . LEU A 1 84 ? 6.804 -10.913 -13.753 1.00 95.44 84 LEU A CA 1
ATOM 697 C C . LEU A 1 84 ? 7.444 -12.232 -13.307 1.00 95.44 84 LEU A C 1
ATOM 699 O O . LEU A 1 84 ? 7.888 -12.341 -12.169 1.00 95.44 84 LEU A O 1
ATOM 703 N N . ARG A 1 85 ? 7.527 -13.229 -14.198 1.00 95.31 85 ARG A N 1
ATOM 704 C CA . ARG A 1 85 ? 8.228 -14.493 -13.915 1.00 95.31 85 ARG A CA 1
ATOM 705 C C . ARG A 1 85 ? 9.731 -14.276 -13.734 1.00 95.31 85 ARG A C 1
ATOM 707 O O . ARG A 1 85 ? 10.325 -14.916 -12.873 1.00 95.31 85 ARG A O 1
ATOM 714 N N . ALA A 1 86 ? 10.337 -13.397 -14.534 1.00 94.06 86 ALA A N 1
ATOM 715 C CA . ALA A 1 86 ? 11.768 -13.106 -14.485 1.00 94.06 86 ALA A CA 1
ATOM 716 C C . ALA A 1 86 ? 12.189 -12.338 -13.222 1.00 94.06 86 ALA A C 1
ATOM 718 O O . ALA A 1 86 ? 13.320 -12.492 -12.778 1.00 94.06 86 ALA A O 1
ATOM 719 N N . VAL A 1 87 ? 11.292 -11.538 -12.638 1.00 93.50 87 VAL A N 1
ATOM 720 C CA . VAL A 1 87 ? 11.550 -10.763 -11.408 1.00 93.50 87 VAL A CA 1
ATOM 721 C C . VAL A 1 87 ? 10.860 -11.353 -10.174 1.00 93.50 87 VAL A C 1
ATOM 723 O O . VAL A 1 87 ? 10.844 -10.734 -9.108 1.00 93.50 87 VAL A O 1
ATOM 726 N N . ALA A 1 88 ? 10.281 -12.551 -10.297 1.00 92.69 88 ALA A N 1
ATOM 727 C CA . ALA A 1 88 ? 9.583 -13.213 -9.206 1.00 92.69 88 ALA A CA 1
ATOM 728 C C . ALA A 1 88 ? 10.540 -13.487 -8.037 1.00 92.69 88 ALA A C 1
ATOM 730 O O . ALA A 1 88 ? 11.591 -14.112 -8.190 1.00 92.69 88 ALA A O 1
ATOM 731 N N . ARG A 1 89 ? 10.155 -13.036 -6.842 1.00 89.88 89 ARG A N 1
ATOM 732 C CA . ARG A 1 89 ? 10.895 -13.310 -5.608 1.00 89.88 89 ARG A CA 1
ATOM 733 C C . ARG A 1 89 ? 10.652 -14.739 -5.127 1.00 89.88 89 ARG A C 1
ATOM 735 O O . ARG A 1 89 ? 9.677 -15.393 -5.501 1.00 89.88 89 ARG A O 1
ATOM 742 N N . SER A 1 90 ? 11.548 -15.219 -4.266 1.00 88.81 90 SER A N 1
ATOM 743 C CA . SER A 1 90 ? 11.430 -16.535 -3.640 1.00 88.81 90 SER A CA 1
ATOM 744 C C . SER A 1 90 ? 10.091 -16.687 -2.923 1.00 88.81 90 SER A C 1
ATOM 746 O O . SER A 1 90 ? 9.779 -15.954 -1.988 1.00 88.81 90 SER A O 1
ATOM 748 N N . THR A 1 91 ? 9.313 -17.683 -3.333 1.00 87.50 91 THR A N 1
ATOM 749 C CA . THR A 1 91 ? 8.058 -18.037 -2.665 1.00 87.50 91 THR A CA 1
ATOM 750 C C . THR A 1 91 ? 8.305 -19.029 -1.534 1.00 87.50 91 THR A C 1
ATOM 752 O O . THR A 1 91 ? 9.166 -19.903 -1.653 1.00 87.50 91 THR A O 1
ATOM 755 N N . PHE A 1 92 ? 7.484 -18.976 -0.486 1.00 91.38 92 PHE A N 1
ATOM 756 C CA . PHE A 1 92 ? 7.556 -19.897 0.652 1.00 91.38 92 PHE A CA 1
ATOM 757 C C . PHE A 1 92 ? 6.254 -20.701 0.786 1.00 91.38 92 PHE A C 1
ATOM 759 O O . PHE A 1 92 ? 5.526 -20.532 1.762 1.00 91.38 92 PHE A O 1
ATOM 766 N N . PRO A 1 93 ? 5.929 -21.594 -0.169 1.00 91.50 93 PRO A N 1
ATOM 767 C CA . PRO A 1 93 ? 4.600 -22.204 -0.268 1.00 91.50 93 PRO A CA 1
ATOM 768 C C . PRO A 1 93 ? 4.189 -22.991 0.984 1.00 91.50 93 PRO A C 1
ATOM 770 O O . PRO A 1 93 ? 3.028 -22.955 1.380 1.00 91.50 93 PRO A O 1
ATOM 773 N N . GLN A 1 94 ? 5.135 -23.669 1.644 1.00 93.31 94 GLN A N 1
ATOM 774 C CA . GLN A 1 94 ? 4.866 -24.388 2.897 1.00 93.31 94 GLN A CA 1
ATOM 775 C C . GLN A 1 94 ? 4.501 -23.433 4.039 1.00 93.31 94 GLN A C 1
ATOM 777 O O . GLN A 1 94 ? 3.608 -23.722 4.829 1.00 93.31 94 GLN A O 1
ATOM 782 N N . PHE A 1 95 ? 5.176 -22.287 4.111 1.00 93.12 95 PHE A N 1
ATOM 783 C CA . PHE A 1 95 ? 4.905 -21.261 5.107 1.00 93.12 95 PHE A CA 1
ATOM 784 C C . PHE A 1 95 ? 3.583 -20.536 4.821 1.00 93.12 95 PHE A C 1
ATOM 786 O O . PHE A 1 95 ? 2.792 -20.336 5.738 1.00 93.12 95 PHE A O 1
ATOM 793 N N . THR A 1 96 ? 3.288 -20.229 3.555 1.00 91.19 96 THR A N 1
ATOM 794 C CA . THR A 1 96 ? 1.979 -19.705 3.136 1.00 91.19 96 THR A CA 1
ATOM 795 C C . THR A 1 96 ? 0.860 -20.664 3.540 1.00 91.19 96 THR A C 1
ATOM 797 O O . THR A 1 96 ? -0.074 -20.260 4.220 1.00 91.19 96 THR A O 1
ATOM 800 N N . GLN A 1 97 ? 1.005 -21.960 3.239 1.00 93.19 97 GLN A N 1
ATOM 801 C CA . GLN A 1 97 ? 0.032 -22.982 3.630 1.00 93.19 97 GLN A CA 1
ATOM 802 C C . GLN A 1 97 ? -0.113 -23.118 5.156 1.00 93.19 97 GLN A C 1
ATOM 804 O O . GLN A 1 97 ? -1.201 -23.429 5.644 1.00 93.19 97 GLN A O 1
ATOM 809 N N . LEU A 1 98 ? 0.973 -22.925 5.912 1.00 94.56 98 LEU A N 1
ATOM 810 C CA . LEU A 1 98 ? 0.938 -22.898 7.373 1.00 94.56 98 LEU A CA 1
ATOM 811 C C . LEU A 1 98 ? 0.099 -21.715 7.877 1.00 94.56 98 LEU A C 1
ATOM 813 O O . LEU A 1 98 ? -0.789 -21.924 8.702 1.00 94.56 98 LEU A O 1
ATOM 817 N N . LEU A 1 99 ? 0.336 -20.503 7.362 1.00 92.06 99 LEU A N 1
ATOM 818 C CA . LEU A 1 99 ? -0.446 -19.319 7.724 1.00 92.06 99 LEU A CA 1
ATOM 819 C C . LEU A 1 99 ? -1.919 -19.470 7.327 1.00 92.06 99 LEU A C 1
ATOM 821 O O . LEU A 1 99 ? -2.781 -19.229 8.168 1.00 92.06 99 LEU A O 1
ATOM 825 N N . ASP A 1 100 ? -2.209 -19.979 6.128 1.00 90.31 100 ASP A N 1
ATOM 826 C CA . ASP A 1 100 ? -3.579 -20.210 5.639 1.00 90.31 100 ASP A CA 1
ATOM 827 C C . ASP A 1 100 ? -4.401 -21.180 6.504 1.00 90.31 100 ASP A C 1
ATOM 829 O O . ASP A 1 100 ? -5.633 -21.163 6.513 1.00 90.31 100 ASP A O 1
ATOM 833 N N . ARG A 1 101 ? -3.728 -22.095 7.207 1.00 94.44 101 ARG A N 1
ATOM 834 C CA . ARG A 1 101 ? -4.376 -23.083 8.085 1.00 94.44 101 ARG A CA 1
ATOM 835 C C . ARG A 1 101 ? -4.422 -22.645 9.540 1.00 94.44 101 ARG A C 1
ATOM 837 O O . ARG A 1 101 ? -5.145 -23.255 10.332 1.00 94.44 101 ARG A O 1
ATOM 844 N N . SER A 1 102 ? -3.643 -21.629 9.885 1.00 95.19 102 SER A N 1
ATOM 845 C CA . SER A 1 102 ? -3.500 -21.184 11.259 1.00 95.19 102 SER A CA 1
ATOM 846 C C . SER A 1 102 ? -4.743 -20.460 11.761 1.00 95.19 102 SER A C 1
ATOM 848 O O . SER A 1 102 ? -5.519 -19.897 10.988 1.00 95.19 102 SER A O 1
ATOM 850 N N . GLN A 1 103 ? -4.951 -20.463 13.076 1.00 93.75 103 GLN A N 1
ATOM 851 C CA . GLN A 1 103 ? -5.971 -19.617 13.704 1.00 93.75 103 GLN A CA 1
ATOM 852 C C . GLN A 1 103 ? -5.367 -18.334 14.264 1.00 93.75 103 GLN A C 1
ATOM 854 O O . GLN A 1 103 ? -6.036 -17.300 14.307 1.00 93.75 103 GLN A O 1
ATOM 859 N N . ARG A 1 104 ? -4.118 -18.402 14.727 1.00 95.19 104 ARG A N 1
ATOM 860 C CA . ARG A 1 104 ? -3.412 -17.271 15.319 1.00 95.19 104 ARG A CA 1
ATOM 861 C C . ARG A 1 104 ? -1.915 -17.350 15.068 1.00 95.19 104 ARG A C 1
ATOM 863 O O . ARG A 1 104 ? -1.349 -18.432 14.929 1.00 95.19 104 ARG A O 1
ATOM 870 N N . PHE A 1 105 ? -1.257 -16.209 15.130 1.00 96.31 105 PHE A N 1
ATOM 871 C CA . PHE A 1 105 ? 0.195 -16.115 15.167 1.00 96.31 105 PHE A CA 1
ATOM 872 C C . PHE A 1 105 ? 0.613 -14.932 16.030 1.00 96.31 105 PHE A C 1
ATOM 874 O O . PHE A 1 105 ? -0.203 -14.079 16.367 1.00 96.31 105 PHE A O 1
ATOM 881 N N . SER A 1 106 ? 1.878 -14.891 16.428 1.00 96.69 106 SER A N 1
ATOM 882 C CA . SER A 1 106 ? 2.424 -13.771 17.189 1.00 96.69 106 SER A CA 1
ATOM 883 C C . SER A 1 106 ? 3.534 -13.068 16.424 1.00 96.69 106 SER A C 1
ATOM 885 O O . SER A 1 106 ? 4.344 -13.719 15.766 1.00 96.69 106 SER A O 1
ATOM 887 N N . LEU A 1 107 ? 3.556 -11.738 16.496 1.00 97.25 107 LEU A N 1
ATOM 888 C CA . LEU A 1 107 ? 4.491 -10.868 15.781 1.00 97.25 107 LEU A CA 1
ATOM 889 C C . LEU A 1 107 ? 5.337 -10.096 16.782 1.00 97.25 107 LEU A C 1
ATOM 891 O O . LEU A 1 107 ? 4.773 -9.390 17.607 1.00 97.25 107 LEU A O 1
ATOM 895 N N . LEU A 1 108 ? 6.662 -10.181 16.693 1.00 97.50 108 LEU A N 1
ATOM 896 C CA . LEU A 1 108 ? 7.547 -9.229 17.363 1.00 97.50 108 LEU A CA 1
ATOM 897 C C . LEU A 1 108 ? 7.791 -8.053 16.418 1.00 97.50 108 LEU A C 1
ATOM 899 O O . LEU A 1 108 ? 8.247 -8.270 15.296 1.00 97.50 108 LEU A O 1
ATOM 903 N N . LEU A 1 109 ? 7.476 -6.839 16.866 1.00 97.75 109 LEU A N 1
ATOM 904 C CA . LEU A 1 109 ? 7.738 -5.612 16.115 1.00 97.75 109 LEU A CA 1
ATOM 905 C C . LEU A 1 109 ? 9.179 -5.158 16.355 1.00 97.75 109 LEU A C 1
ATOM 907 O O . LEU A 1 109 ? 9.546 -4.892 17.498 1.00 97.75 109 LEU A O 1
ATOM 911 N N . ASP A 1 110 ? 9.973 -5.063 15.293 1.00 97.75 110 ASP A N 1
ATOM 912 C CA . ASP A 1 110 ? 11.407 -4.779 15.383 1.00 97.75 110 ASP A CA 1
ATOM 913 C C . ASP A 1 110 ? 11.694 -3.287 15.167 1.00 97.75 110 ASP A C 1
ATOM 915 O O . ASP A 1 110 ? 12.158 -2.617 16.082 1.00 97.75 110 ASP A O 1
ATOM 919 N N . ASP A 1 111 ? 11.348 -2.745 13.996 1.00 97.00 111 ASP A N 1
ATOM 920 C CA . ASP A 1 111 ? 11.610 -1.341 13.639 1.00 97.00 111 ASP A CA 1
ATOM 921 C C . ASP A 1 111 ? 10.345 -0.680 13.094 1.00 97.00 111 ASP A C 1
ATOM 923 O O . ASP A 1 111 ? 9.606 -1.310 12.339 1.00 97.00 111 ASP A O 1
ATOM 927 N N . GLU A 1 112 ? 10.112 0.592 13.415 1.00 95.19 112 GLU A N 1
ATOM 928 C CA . GLU A 1 112 ? 9.080 1.403 12.758 1.00 95.19 112 GLU A CA 1
ATOM 929 C C . GLU A 1 112 ? 9.629 1.985 11.451 1.00 95.19 112 GLU A C 1
ATOM 931 O O . GLU A 1 112 ? 10.667 2.641 11.444 1.00 95.19 112 GLU A O 1
ATOM 936 N N . LEU A 1 113 ? 8.937 1.709 10.345 1.00 93.81 113 LEU A N 1
ATOM 937 C CA . LEU A 1 113 ? 9.321 2.111 8.990 1.00 93.81 113 LEU A CA 1
ATOM 938 C C . LEU A 1 113 ? 8.579 3.365 8.516 1.00 93.81 113 LEU A C 1
ATOM 940 O O . LEU A 1 113 ? 9.041 4.033 7.597 1.00 93.81 113 LEU A O 1
ATOM 944 N N . THR A 1 114 ? 7.430 3.687 9.117 1.00 88.75 114 THR A N 1
ATOM 945 C CA . THR A 1 114 ? 6.706 4.922 8.797 1.00 88.75 114 THR A CA 1
ATOM 946 C C . THR A 1 114 ? 7.478 6.129 9.337 1.00 88.75 114 THR A C 1
ATOM 948 O O . THR A 1 114 ? 7.810 6.144 10.526 1.00 88.75 114 THR A O 1
ATOM 951 N N . PRO A 1 115 ? 7.741 7.162 8.517 1.00 80.06 115 PRO A N 1
ATOM 952 C CA . PRO A 1 115 ? 8.342 8.403 8.991 1.00 80.06 115 PRO A CA 1
ATOM 953 C C . PRO A 1 115 ? 7.529 9.027 10.132 1.00 80.06 115 PRO A C 1
ATOM 955 O O . PRO A 1 115 ? 6.304 8.925 10.171 1.00 80.06 115 PRO A O 1
ATOM 958 N N . SER A 1 116 ? 8.186 9.750 11.042 1.00 69.12 116 SER A N 1
ATOM 959 C CA . SER A 1 116 ? 7.515 10.430 12.164 1.00 69.12 116 SER A CA 1
ATOM 960 C C . SER A 1 116 ? 6.435 11.434 11.729 1.00 69.12 116 SER A C 1
ATOM 962 O O . SER A 1 116 ? 5.518 11.719 12.505 1.00 69.12 116 SER A O 1
ATOM 964 N N . GLU A 1 117 ? 6.549 11.940 10.498 1.00 65.62 117 GLU A N 1
ATOM 965 C CA . GLU A 1 117 ? 5.636 12.886 9.842 1.00 65.62 117 GLU A CA 1
ATOM 966 C C . GLU A 1 117 ? 4.636 12.207 8.881 1.00 65.62 117 GLU A C 1
ATOM 968 O O . GLU A 1 117 ? 3.801 12.890 8.295 1.00 65.62 117 GLU A O 1
ATOM 973 N N . GLY A 1 118 ? 4.705 10.878 8.728 1.00 59.22 118 GLY A N 1
ATOM 974 C CA . GLY A 1 118 ? 3.941 10.111 7.742 1.00 59.22 118 GLY A CA 1
ATOM 975 C C . GLY A 1 118 ? 2.418 10.170 7.916 1.00 59.22 118 GLY A C 1
ATOM 976 O O . GLY A 1 118 ? 1.889 10.494 8.987 1.00 59.22 118 GLY A O 1
ATOM 977 N N . THR A 1 119 ? 1.712 9.840 6.831 1.00 58.41 119 THR A N 1
ATOM 978 C CA . THR A 1 119 ? 0.251 9.911 6.705 1.00 58.41 119 THR A CA 1
ATOM 979 C C . THR A 1 119 ? -0.443 9.130 7.827 1.00 58.41 119 THR A C 1
ATOM 981 O O . THR A 1 119 ? -0.230 7.942 8.058 1.00 58.41 119 THR A O 1
ATOM 984 N N . GLY A 1 120 ? -1.276 9.830 8.599 1.00 70.56 120 GLY A N 1
ATOM 985 C CA . GLY A 1 120 ? -1.709 9.369 9.919 1.00 70.56 120 GLY A CA 1
ATOM 986 C C . GLY A 1 120 ? -2.594 8.116 9.972 1.00 70.56 120 GLY A C 1
ATOM 987 O O . GLY A 1 120 ? -2.983 7.724 11.062 1.00 70.56 120 GLY A O 1
ATOM 988 N N . TYR A 1 121 ? -2.963 7.476 8.862 1.00 84.38 121 TYR A N 1
ATOM 989 C CA . TYR A 1 121 ? -3.885 6.329 8.911 1.00 84.38 121 TYR A CA 1
ATOM 990 C C . TYR A 1 121 ? -3.227 5.026 9.352 1.00 84.38 121 TYR A C 1
ATOM 992 O O . TYR A 1 121 ? -3.916 4.169 9.907 1.00 84.38 121 TYR A O 1
ATOM 1000 N N . ALA A 1 122 ? -1.922 4.868 9.137 1.00 90.94 122 ALA A N 1
ATOM 1001 C CA . ALA A 1 122 ? -1.240 3.622 9.436 1.00 90.94 122 ALA A CA 1
ATOM 1002 C C . ALA A 1 122 ? 0.191 3.829 9.928 1.00 90.94 122 ALA A C 1
ATOM 1004 O O . ALA A 1 122 ? 0.827 4.851 9.687 1.00 90.94 122 ALA A O 1
ATOM 1005 N N . ARG A 1 123 ? 0.695 2.817 10.630 1.00 92.38 123 ARG A N 1
ATOM 1006 C CA . ARG A 1 123 ? 2.097 2.686 11.019 1.00 92.38 123 ARG A CA 1
ATOM 1007 C C . ARG A 1 123 ? 2.603 1.347 10.520 1.00 92.38 123 ARG A C 1
ATOM 1009 O O . ARG A 1 123 ? 2.006 0.310 10.805 1.00 92.38 123 ARG A O 1
ATOM 1016 N N . THR A 1 124 ? 3.699 1.376 9.789 1.00 94.56 124 THR A N 1
ATOM 1017 C CA . THR A 1 124 ? 4.337 0.206 9.208 1.00 94.56 124 THR A CA 1
ATOM 1018 C C . THR A 1 124 ? 5.549 -0.150 10.041 1.00 94.56 124 THR A C 1
ATOM 1020 O O . THR A 1 124 ? 6.352 0.715 10.386 1.00 94.56 124 THR A O 1
ATOM 1023 N N . PHE A 1 125 ? 5.692 -1.430 10.352 1.00 9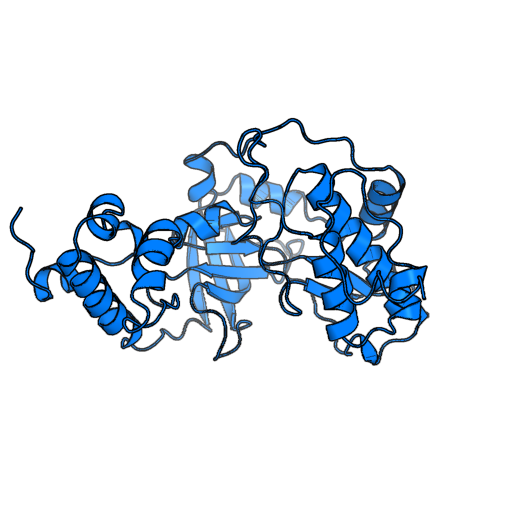6.25 125 PHE A N 1
ATOM 1024 C CA . PHE A 1 125 ? 6.808 -1.961 11.117 1.00 96.25 125 PHE A CA 1
ATOM 1025 C C . PHE A 1 125 ? 7.463 -3.093 10.353 1.00 96.25 125 PHE A C 1
ATOM 1027 O O . PHE A 1 125 ? 6.767 -3.920 9.765 1.00 96.25 125 PHE A O 1
ATOM 1034 N N . SER A 1 126 ? 8.786 -3.185 10.429 1.00 97.62 126 SER A N 1
ATOM 1035 C CA . SER A 1 126 ? 9.441 -4.462 10.195 1.00 97.62 126 SER A CA 1
ATOM 1036 C C . SER A 1 126 ? 9.204 -5.363 11.403 1.00 97.62 126 SER A C 1
ATOM 1038 O O . SER A 1 126 ? 9.160 -4.901 12.547 1.00 97.62 126 SER A O 1
ATOM 1040 N N . CYS A 1 127 ? 8.977 -6.644 11.154 1.00 97.88 127 CYS A N 1
ATOM 1041 C CA . CYS A 1 127 ? 8.635 -7.587 12.202 1.00 97.88 127 CYS A CA 1
ATOM 1042 C C . CYS A 1 127 ? 9.078 -9.004 11.854 1.00 97.88 127 CYS A C 1
ATOM 1044 O O . CYS A 1 127 ? 9.468 -9.317 10.723 1.00 97.88 127 CYS A O 1
ATOM 1046 N N . ARG A 1 128 ? 8.953 -9.891 12.837 1.00 97.50 128 ARG A N 1
ATOM 1047 C CA . ARG A 1 128 ? 9.146 -11.331 12.673 1.00 97.50 128 ARG A CA 1
ATOM 1048 C C . ARG A 1 128 ? 8.030 -12.103 13.357 1.00 97.50 128 ARG A C 1
ATOM 1050 O O . ARG A 1 128 ? 7.582 -11.742 14.447 1.00 97.50 128 ARG A O 1
ATOM 1057 N N . ILE A 1 129 ? 7.595 -13.192 12.733 1.00 97.06 129 ILE A N 1
ATOM 1058 C CA . ILE A 1 129 ? 6.653 -14.111 13.369 1.00 97.06 129 ILE A CA 1
ATOM 1059 C C . ILE A 1 129 ? 7.405 -14.919 14.431 1.00 97.06 129 ILE A C 1
ATOM 1061 O O . ILE A 1 129 ? 8.430 -15.535 14.146 1.00 97.06 129 ILE A O 1
ATOM 1065 N N . VAL A 1 130 ? 6.893 -14.918 15.660 1.00 97.25 130 VAL A N 1
ATOM 1066 C CA . VAL A 1 130 ? 7.481 -15.646 16.794 1.00 97.25 130 VAL A CA 1
ATOM 1067 C C . VAL A 1 130 ? 6.894 -17.052 16.882 1.00 97.25 130 VAL A C 1
ATOM 1069 O O . VAL A 1 130 ? 7.633 -18.031 16.978 1.00 97.25 130 VAL A O 1
ATOM 1072 N N . THR A 1 131 ? 5.565 -17.163 16.822 1.00 97.62 131 THR A N 1
ATOM 1073 C CA . THR A 1 131 ? 4.855 -18.449 16.823 1.00 97.62 131 THR A CA 1
ATOM 1074 C C . THR A 1 131 ? 3.655 -18.439 15.887 1.00 97.62 131 THR A C 1
ATOM 1076 O O . THR A 1 131 ? 3.046 -17.393 15.667 1.00 97.62 131 THR A O 1
ATOM 1079 N N . VAL A 1 132 ? 3.279 -19.618 15.393 1.00 97.44 132 VAL A N 1
ATOM 1080 C CA . VAL A 1 132 ? 2.015 -19.889 14.694 1.00 97.44 132 VAL A CA 1
ATOM 1081 C C . VAL A 1 132 ? 1.280 -20.974 15.471 1.00 97.44 132 VAL A C 1
ATOM 1083 O O . VAL A 1 132 ? 1.846 -22.025 15.754 1.00 97.44 132 VAL A O 1
ATOM 1086 N N . ASP A 1 133 ? 0.052 -20.688 15.903 1.00 97.12 133 ASP A N 1
ATOM 1087 C CA . ASP A 1 133 ? -0.746 -21.544 16.793 1.00 97.12 133 ASP A CA 1
ATOM 1088 C C . ASP A 1 133 ? 0.022 -22.031 18.041 1.00 97.12 133 ASP A C 1
ATOM 1090 O O . ASP A 1 133 ? -0.137 -23.154 18.519 1.00 97.12 133 ASP A O 1
ATOM 1094 N N . GLY A 1 134 ? 0.882 -21.160 18.582 1.00 97.25 134 GLY A N 1
ATOM 1095 C CA . GLY A 1 134 ? 1.719 -21.445 19.750 1.00 97.25 134 GLY A CA 1
ATOM 1096 C C . GLY A 1 134 ? 2.967 -22.286 19.462 1.00 97.25 134 GLY A C 1
ATOM 1097 O O . GLY A 1 134 ? 3.742 -22.526 20.384 1.00 97.25 134 GLY A O 1
ATOM 1098 N N . GLN A 1 135 ? 3.192 -22.699 18.213 1.00 97.75 135 GLN A N 1
ATOM 1099 C CA . GLN A 1 135 ? 4.386 -23.433 17.797 1.00 97.75 135 GLN A CA 1
ATOM 1100 C C . GLN A 1 135 ? 5.439 -22.489 17.203 1.00 97.75 135 GLN A C 1
ATOM 1102 O O . GLN A 1 135 ? 5.078 -21.555 16.480 1.00 97.75 135 GLN A O 1
ATOM 1107 N N . PRO A 1 136 ? 6.736 -22.702 17.481 1.00 96.81 136 PRO A N 1
ATOM 1108 C CA . PRO A 1 136 ? 7.804 -21.939 16.845 1.00 96.81 136 PRO A CA 1
ATOM 1109 C C . PRO A 1 136 ? 7.877 -22.244 15.342 1.00 96.81 136 PRO A C 1
ATOM 1111 O O . PRO A 1 136 ? 7.493 -23.324 14.889 1.00 96.81 136 PRO A O 1
ATOM 1114 N N . LEU A 1 137 ? 8.389 -21.290 14.566 1.00 95.25 137 LEU A N 1
ATOM 1115 C CA . LEU A 1 137 ? 8.600 -21.470 13.131 1.00 95.25 137 LEU A CA 1
ATOM 1116 C C . LEU A 1 137 ? 9.814 -22.352 12.820 1.00 95.25 137 LEU A C 1
ATOM 1118 O O . LEU A 1 137 ? 10.794 -22.372 13.561 1.00 95.25 137 LEU A O 1
ATOM 1122 N N . SER A 1 138 ? 9.758 -23.048 11.683 1.00 93.69 138 SER A N 1
ATOM 1123 C CA . SER A 1 138 ? 10.902 -23.776 11.124 1.00 93.69 138 SER A CA 1
ATOM 1124 C C . SER A 1 138 ? 11.966 -22.825 10.571 1.00 93.69 138 SER A C 1
ATOM 1126 O O . SER A 1 138 ? 11.615 -21.767 10.048 1.00 93.69 138 SER A O 1
ATOM 1128 N N . ASP A 1 139 ? 13.222 -23.270 10.512 1.00 92.38 139 ASP A N 1
ATOM 1129 C CA . ASP A 1 139 ? 14.343 -22.506 9.933 1.00 92.38 139 ASP A CA 1
ATOM 1130 C C . ASP A 1 139 ? 14.154 -22.110 8.454 1.00 92.38 139 ASP A C 1
ATOM 1132 O O . ASP A 1 139 ? 14.790 -21.172 7.976 1.00 92.38 139 ASP A O 1
ATOM 1136 N N . ASN A 1 140 ? 13.260 -22.798 7.736 1.00 89.75 140 ASN A N 1
ATOM 1137 C CA . ASN A 1 140 ? 12.930 -22.521 6.335 1.00 89.75 140 ASN A CA 1
ATOM 1138 C C . ASN A 1 140 ? 11.882 -21.404 6.148 1.00 89.75 140 ASN A C 1
ATOM 1140 O O . ASN A 1 140 ? 11.522 -21.097 5.012 1.00 89.75 140 ASN A O 1
ATOM 1144 N N . ALA A 1 141 ? 11.348 -20.826 7.228 1.00 93.88 141 ALA A N 1
ATOM 1145 C CA . ALA A 1 141 ? 10.387 -19.728 7.143 1.00 93.88 141 ALA A CA 1
ATOM 1146 C C . ALA A 1 141 ? 11.086 -18.396 6.796 1.00 93.88 141 ALA A C 1
ATOM 1148 O O . ALA A 1 141 ? 12.262 -18.210 7.132 1.00 93.88 141 ALA A O 1
ATOM 1149 N N . PRO A 1 142 ? 10.381 -17.434 6.166 1.00 94.38 142 PRO A N 1
ATOM 1150 C CA . PRO A 1 142 ? 10.920 -16.093 5.999 1.00 94.38 142 PRO A CA 1
ATOM 1151 C C . PRO A 1 142 ? 11.235 -15.476 7.364 1.00 94.38 142 PRO A C 1
ATOM 1153 O O . PRO A 1 142 ? 10.483 -15.624 8.328 1.00 94.38 142 PRO A O 1
ATOM 1156 N N . LYS A 1 143 ? 12.373 -14.787 7.447 1.00 95.50 143 LYS A N 1
ATOM 1157 C CA . LYS A 1 143 ? 12.895 -14.258 8.716 1.00 95.50 143 LYS A CA 1
ATOM 1158 C C . LYS A 1 143 ? 12.359 -12.875 9.067 1.00 95.50 143 LYS A C 1
ATOM 1160 O O . LYS A 1 143 ? 12.434 -12.485 10.228 1.00 95.50 143 LYS A O 1
ATOM 1165 N N . ARG A 1 144 ? 11.869 -12.135 8.072 1.00 96.38 144 ARG A N 1
ATOM 1166 C CA . ARG A 1 144 ? 11.437 -10.746 8.209 1.00 96.38 144 ARG A CA 1
ATOM 1167 C C . ARG A 1 144 ? 10.190 -10.501 7.374 1.00 96.38 144 ARG A C 1
ATOM 1169 O O . ARG A 1 144 ? 10.077 -11.009 6.261 1.00 96.38 144 ARG A O 1
ATOM 1176 N N . PHE A 1 145 ? 9.289 -9.713 7.932 1.00 96.69 145 PHE A N 1
ATOM 1177 C CA . PHE A 1 145 ? 8.035 -9.281 7.334 1.00 96.69 145 PHE A CA 1
ATOM 1178 C C . PHE A 1 145 ? 7.854 -7.785 7.565 1.00 96.69 145 PHE A C 1
ATOM 1180 O O . PHE A 1 145 ? 8.593 -7.170 8.341 1.00 96.69 145 PHE A O 1
ATOM 1187 N N . CYS A 1 146 ? 6.854 -7.221 6.905 1.00 96.88 146 CYS A N 1
ATOM 1188 C CA . CYS A 1 146 ? 6.301 -5.929 7.262 1.00 96.88 146 CYS A CA 1
ATOM 1189 C C . CYS A 1 146 ? 4.886 -6.127 7.800 1.00 96.88 146 CYS A C 1
ATOM 1191 O O . CYS A 1 146 ? 4.130 -6.957 7.297 1.00 96.88 146 CYS A O 1
ATOM 1193 N N . VAL A 1 147 ? 4.507 -5.348 8.807 1.00 95.69 147 VAL A N 1
ATOM 1194 C CA . VAL A 1 147 ? 3.118 -5.236 9.249 1.00 95.69 147 VAL A CA 1
ATOM 1195 C C . VAL A 1 147 ? 2.687 -3.779 9.203 1.00 95.69 147 VAL A C 1
ATOM 1197 O O . VAL A 1 147 ? 3.340 -2.923 9.796 1.00 95.69 147 VAL A O 1
ATOM 1200 N N . LYS A 1 148 ? 1.592 -3.499 8.495 1.00 94.50 148 LYS A N 1
ATOM 1201 C CA . LYS A 1 148 ? 0.936 -2.187 8.454 1.00 94.50 148 LYS A CA 1
ATOM 1202 C C . LYS A 1 148 ? -0.243 -2.221 9.419 1.00 94.50 148 LYS A C 1
ATOM 1204 O O . LYS A 1 148 ? -1.157 -3.019 9.238 1.00 94.50 148 LYS A O 1
ATOM 1209 N N . LEU A 1 149 ? -0.185 -1.415 10.476 1.00 92.69 149 LEU A N 1
ATOM 1210 C CA . LEU A 1 149 ? -1.216 -1.298 11.509 1.00 92.69 149 LEU A CA 1
ATOM 1211 C C . LEU A 1 149 ? -1.998 -0.007 11.290 1.00 92.69 149 LEU A C 1
ATOM 1213 O O . LEU A 1 149 ? -1.424 1.079 11.352 1.00 92.69 149 LEU A O 1
ATOM 1217 N N . PHE A 1 150 ? -3.298 -0.123 11.063 1.00 90.75 150 PHE A N 1
ATOM 1218 C CA . PHE A 1 150 ? -4.197 0.994 10.821 1.00 90.75 150 PHE A CA 1
ATOM 1219 C C . PHE A 1 150 ? -4.786 1.510 12.127 1.00 90.75 150 PHE A C 1
ATOM 1221 O O . PHE A 1 150 ? -5.164 0.745 13.016 1.00 90.75 150 PHE A O 1
ATOM 1228 N N . ASN A 1 151 ? -4.868 2.831 12.241 1.00 88.12 151 ASN A N 1
ATOM 1229 C CA . ASN A 1 151 ? -5.368 3.490 13.430 1.00 88.12 151 ASN A CA 1
ATOM 1230 C C . ASN A 1 151 ? -6.154 4.758 13.079 1.00 88.12 151 ASN A C 1
ATOM 1232 O O . ASN A 1 151 ? -5.586 5.831 12.854 1.00 88.12 151 ASN A O 1
ATOM 1236 N N . ASP A 1 152 ? -7.478 4.649 13.164 1.00 86.62 152 ASP A N 1
ATOM 1237 C CA . ASP A 1 152 ? -8.419 5.762 13.005 1.00 86.62 152 ASP A CA 1
ATOM 1238 C C . ASP A 1 152 ? -8.105 6.951 13.909 1.00 86.62 152 ASP A C 1
ATOM 1240 O O . ASP A 1 152 ? -8.425 8.091 13.572 1.00 86.62 152 ASP A O 1
ATOM 1244 N N . SER A 1 153 ? -7.464 6.732 15.062 1.00 84.06 153 SER A N 1
ATOM 1245 C CA . SER A 1 153 ? -7.099 7.811 15.978 1.00 84.06 153 SER A CA 1
ATOM 1246 C C . SER A 1 153 ? -6.013 8.718 15.404 1.00 84.06 153 SER A C 1
ATOM 1248 O O . SER A 1 153 ? -6.039 9.926 15.649 1.00 84.06 153 SER A O 1
ATOM 1250 N N . ALA A 1 154 ? -5.123 8.182 14.571 1.00 83.00 154 ALA A N 1
ATOM 1251 C CA . ALA A 1 154 ? -3.997 8.911 14.005 1.00 83.00 154 ALA A CA 1
ATOM 1252 C C . ALA A 1 154 ? -4.330 9.569 12.653 1.00 83.00 154 ALA A C 1
ATOM 1254 O O . ALA A 1 154 ? -3.695 10.559 12.302 1.00 83.00 154 ALA A O 1
ATOM 1255 N N . ALA A 1 155 ? -5.375 9.099 11.956 1.00 84.88 155 ALA A N 1
ATOM 1256 C CA . ALA A 1 155 ? -5.825 9.611 10.658 1.00 84.88 1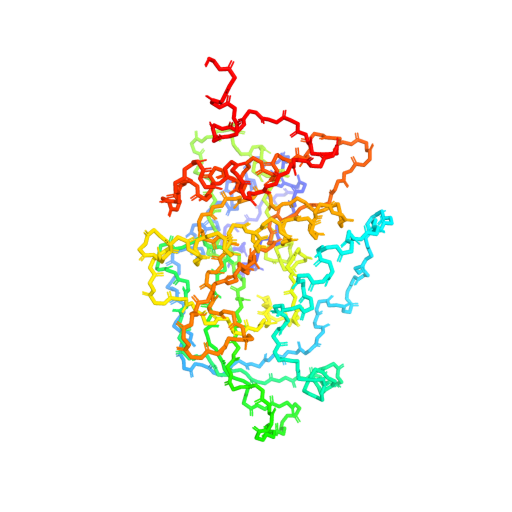55 ALA A CA 1
ATOM 1257 C C . ALA A 1 155 ? -5.848 11.148 10.576 1.00 84.88 155 ALA A C 1
ATOM 1259 O O . ALA A 1 155 ? -6.395 11.798 11.470 1.00 84.88 155 ALA A O 1
ATOM 1260 N N . SER A 1 156 ? -5.292 11.744 9.522 1.00 82.12 156 SER A N 1
ATOM 1261 C CA . SER A 1 156 ? -5.440 13.188 9.319 1.00 82.12 156 SER A CA 1
ATOM 1262 C C . SER A 1 156 ? -6.866 13.504 8.866 1.00 82.12 156 SER A C 1
ATOM 1264 O O . SER A 1 156 ? -7.458 12.762 8.080 1.00 82.12 156 SER A O 1
ATOM 1266 N N . ILE A 1 157 ? -7.418 14.597 9.382 1.00 80.00 157 ILE A N 1
ATOM 1267 C CA . ILE A 1 157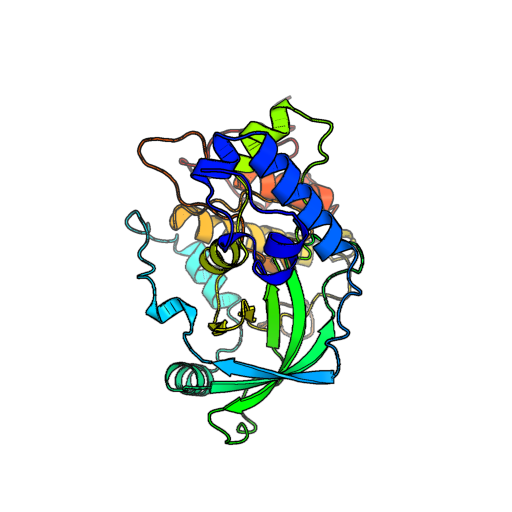 ? -8.719 15.127 8.981 1.00 80.00 157 ILE A CA 1
ATOM 1268 C C . ILE A 1 157 ? -8.526 16.570 8.500 1.00 80.00 157 ILE A C 1
ATOM 1270 O O . ILE A 1 157 ? -7.758 17.305 9.128 1.00 80.00 157 ILE A O 1
ATOM 1274 N N . PRO A 1 158 ? -9.188 16.994 7.409 1.00 76.19 158 PRO A N 1
ATOM 1275 C CA . PRO A 1 158 ? -9.153 18.379 6.962 1.00 76.19 158 PRO A CA 1
ATOM 1276 C C . PRO A 1 158 ? -9.558 19.328 8.087 1.00 76.19 158 PRO A C 1
ATOM 1278 O O . PRO A 1 158 ? -10.425 19.019 8.910 1.00 76.19 158 PRO A O 1
ATOM 1281 N N . SER A 1 159 ? -8.918 20.494 8.130 1.00 70.44 159 SER A N 1
ATOM 1282 C CA . SER A 1 159 ? -9.223 21.490 9.152 1.00 70.44 159 SER A CA 1
ATOM 1283 C C . SER A 1 159 ? -10.647 22.040 8.992 1.00 70.44 159 SER A C 1
ATOM 1285 O O . SER A 1 159 ? -11.176 22.188 7.891 1.00 70.44 159 SER A O 1
ATOM 1287 N N . HIS A 1 160 ? -11.268 22.395 10.118 1.00 66.56 160 HIS A N 1
ATOM 1288 C CA . HIS A 1 160 ? -12.666 22.833 10.196 1.00 66.56 160 HIS A CA 1
ATOM 1289 C C . HIS A 1 160 ? -12.967 24.150 9.445 1.00 66.56 160 HIS A C 1
ATOM 1291 O O . HIS A 1 160 ? -14.132 24.541 9.321 1.00 66.56 160 HIS A O 1
ATOM 1297 N N . THR A 1 161 ? -11.935 24.864 8.983 1.00 67.88 161 THR A N 1
ATOM 1298 C CA . THR A 1 161 ? -12.052 26.167 8.310 1.00 67.88 161 THR A CA 1
ATOM 1299 C C . THR A 1 161 ? -12.470 26.060 6.846 1.00 67.88 161 THR A C 1
ATOM 1301 O O . THR A 1 161 ? -12.893 27.053 6.258 1.00 67.88 161 THR A O 1
ATOM 1304 N N . GLU A 1 162 ? -12.422 24.870 6.256 1.00 70.62 162 GLU A N 1
ATOM 1305 C CA . GLU A 1 162 ? -12.787 24.641 4.860 1.00 70.62 162 GLU A CA 1
ATOM 1306 C C . GLU A 1 162 ? -14.199 24.048 4.768 1.00 70.62 162 GLU A C 1
ATOM 1308 O O . GLU A 1 162 ? -14.399 22.854 4.593 1.00 70.62 162 GLU A O 1
ATOM 1313 N N . TYR A 1 163 ? -15.234 24.880 4.894 1.00 56.25 163 TYR A N 1
ATOM 1314 C CA . TYR A 1 163 ? -16.619 24.386 4.940 1.00 56.25 163 TYR A CA 1
ATOM 1315 C C . TYR A 1 163 ? -17.029 23.555 3.704 1.00 56.25 163 TYR A C 1
ATOM 1317 O O . TYR A 1 163 ? -17.784 22.593 3.829 1.00 56.25 163 TYR A O 1
ATOM 1325 N N . HIS A 1 164 ? -16.490 23.866 2.519 1.00 64.00 164 HIS A N 1
ATOM 1326 C CA . HIS A 1 164 ? -16.691 23.051 1.314 1.00 64.00 164 HIS A CA 1
ATOM 1327 C C . HIS A 1 164 ? -15.976 21.691 1.380 1.00 64.00 164 HIS A C 1
ATOM 1329 O O . HIS A 1 164 ? -16.464 20.726 0.792 1.00 64.00 164 HIS A O 1
ATOM 1335 N N . SER A 1 165 ? -14.877 21.585 2.135 1.00 63.09 165 SER A N 1
ATOM 1336 C CA . SER A 1 165 ? -14.200 20.310 2.366 1.00 63.09 165 SER A CA 1
ATOM 1337 C C . SER A 1 165 ? -14.955 19.437 3.365 1.00 63.09 165 SER A C 1
ATOM 1339 O O . SER A 1 165 ? -14.839 18.228 3.276 1.00 63.09 165 SER A O 1
ATOM 1341 N N . LEU A 1 166 ? -15.808 19.985 4.243 1.00 65.50 166 LEU A N 1
ATOM 1342 C CA . LEU A 1 166 ? -16.563 19.194 5.231 1.00 65.50 166 LEU A CA 1
ATOM 1343 C C . LEU A 1 166 ? -17.600 18.257 4.602 1.00 65.50 166 LEU A C 1
ATOM 1345 O O . LEU A 1 166 ? -17.699 17.084 4.974 1.00 65.50 166 LEU A O 1
ATOM 1349 N N . THR A 1 167 ? -18.389 18.752 3.647 1.00 66.56 167 THR A N 1
ATOM 1350 C CA . THR A 1 167 ? -19.380 17.917 2.950 1.00 66.56 167 THR A CA 1
ATOM 1351 C C . THR A 1 167 ? -18.691 16.894 2.053 1.00 66.56 167 THR A C 1
ATOM 1353 O O . THR A 1 167 ? -19.113 15.745 2.012 1.00 66.56 167 THR A O 1
ATOM 1356 N N . PHE A 1 168 ? -17.597 17.282 1.396 1.00 70.69 168 PHE A N 1
ATOM 1357 C CA . PHE A 1 168 ? -16.791 16.361 0.601 1.00 70.69 168 PHE A CA 1
ATOM 1358 C C . PHE A 1 168 ? -16.130 15.293 1.482 1.00 70.69 168 PHE A C 1
ATOM 1360 O O . PHE A 1 168 ? -16.303 14.109 1.239 1.00 70.69 168 PHE A O 1
ATOM 1367 N N . TRP A 1 169 ? -15.480 15.692 2.573 1.00 74.00 169 TRP A N 1
ATOM 1368 C CA . TRP A 1 169 ? -14.803 14.801 3.511 1.00 74.00 169 TRP A CA 1
ATOM 1369 C C . TRP A 1 169 ? -15.773 13.840 4.192 1.00 74.00 169 TRP A C 1
ATOM 1371 O O . TRP A 1 169 ? -15.521 12.648 4.219 1.00 74.00 169 TRP A O 1
ATOM 1381 N N . SER A 1 170 ? -16.934 14.293 4.671 1.00 68.06 170 SER A N 1
ATOM 1382 C CA . SER A 1 170 ? -17.940 13.368 5.232 1.00 68.06 170 SER A CA 1
ATOM 1383 C C . SER A 1 170 ? -18.442 12.337 4.201 1.00 68.06 170 SER A C 1
ATOM 1385 O O . SER A 1 170 ? -18.875 11.237 4.561 1.00 68.06 170 SER A O 1
ATOM 1387 N N . GLN A 1 171 ? -18.337 12.660 2.909 1.00 67.75 171 GLN A N 1
ATOM 1388 C CA . GLN A 1 171 ? -18.633 11.760 1.799 1.00 67.75 171 GLN A CA 1
ATOM 1389 C C . GLN A 1 171 ? -17.435 10.928 1.335 1.00 67.75 171 GLN A C 1
ATOM 1391 O O . GLN A 1 171 ? -17.668 9.960 0.618 1.00 67.75 171 GLN A O 1
ATOM 1396 N N . THR A 1 172 ? -16.203 11.229 1.739 1.00 70.12 172 THR A N 1
ATOM 1397 C CA . THR A 1 172 ? -14.991 10.548 1.248 1.00 70.12 172 THR A CA 1
ATOM 1398 C C . THR A 1 172 ? -14.050 10.063 2.347 1.00 70.12 172 THR A C 1
ATOM 1400 O O . THR A 1 172 ? -13.030 9.464 2.028 1.00 70.12 172 THR A O 1
ATOM 1403 N N . PHE A 1 173 ? -14.367 10.272 3.628 1.00 76.81 173 PHE A N 1
ATOM 1404 C CA . PHE A 1 173 ? -13.536 9.763 4.710 1.00 76.81 173 PHE A CA 1
ATOM 1405 C C . PHE A 1 173 ? -13.630 8.244 4.768 1.00 76.81 173 PHE A C 1
ATOM 1407 O O . PHE A 1 173 ? -14.702 7.651 4.607 1.00 76.81 173 PHE A O 1
ATOM 1414 N N . TYR A 1 174 ? -12.475 7.645 4.999 1.00 81.62 174 TYR A N 1
ATOM 1415 C CA . TYR A 1 174 ? -12.293 6.214 5.080 1.00 81.62 174 TYR A CA 1
ATOM 1416 C C . TYR A 1 174 ? -12.057 5.831 6.532 1.00 81.62 174 TYR A C 1
ATOM 1418 O O . TYR A 1 174 ? -11.402 6.557 7.279 1.00 81.62 174 TYR A O 1
ATOM 1426 N N . THR A 1 175 ? -12.573 4.678 6.919 1.00 84.62 175 THR A N 1
ATOM 1427 C CA . THR A 1 175 ? -12.204 4.018 8.169 1.00 84.62 175 THR A CA 1
ATOM 1428 C C . THR A 1 175 ? -10.949 3.164 7.961 1.00 84.62 175 THR A C 1
ATOM 1430 O O . THR A 1 175 ? -10.601 2.803 6.835 1.00 84.62 175 THR A O 1
ATOM 1433 N N . ALA A 1 176 ? -10.279 2.774 9.042 1.00 83.25 176 ALA A N 1
ATOM 1434 C CA . ALA A 1 176 ? -9.218 1.771 9.021 1.00 83.25 176 ALA A CA 1
ATOM 1435 C C . ALA A 1 176 ? -9.695 0.464 8.371 1.00 83.25 176 ALA A C 1
ATOM 1437 O O . ALA A 1 176 ? -8.933 -0.177 7.657 1.00 83.25 176 ALA A O 1
ATOM 1438 N N . GLU A 1 177 ? -10.959 0.086 8.578 1.00 82.75 177 GLU A N 1
ATOM 1439 C CA . GLU A 1 177 ? -11.566 -1.074 7.919 1.00 82.75 177 GLU A CA 1
ATOM 1440 C C . GLU A 1 177 ? -11.677 -0.875 6.400 1.00 82.75 177 GLU A C 1
ATOM 1442 O O . GLU A 1 177 ? -11.318 -1.784 5.653 1.00 82.75 177 GLU A O 1
ATOM 1447 N N . ASP A 1 178 ? -12.094 0.307 5.933 1.00 82.75 178 ASP A N 1
ATOM 1448 C CA . ASP A 1 178 ? -12.128 0.624 4.497 1.00 82.75 178 ASP A CA 1
ATOM 1449 C C . ASP A 1 178 ? -10.724 0.555 3.879 1.00 82.75 178 ASP A C 1
ATOM 1451 O O . ASP A 1 178 ? -10.542 -0.044 2.823 1.00 82.75 178 ASP A O 1
ATOM 1455 N N . MET A 1 179 ? -9.722 1.102 4.571 1.00 83.69 179 MET A N 1
ATOM 1456 C CA . MET A 1 179 ? -8.324 1.086 4.128 1.00 83.69 179 MET A CA 1
ATOM 1457 C C . MET A 1 179 ? -7.768 -0.338 4.036 1.00 83.69 179 MET A C 1
ATOM 1459 O O . MET A 1 179 ? -7.136 -0.704 3.048 1.00 83.69 179 MET A O 1
ATOM 1463 N N . ILE A 1 180 ? -8.048 -1.173 5.039 1.00 81.69 180 ILE A N 1
ATOM 1464 C CA . ILE A 1 180 ? -7.619 -2.577 5.054 1.00 81.69 180 ILE A CA 1
ATOM 1465 C C . ILE A 1 180 ? -8.268 -3.372 3.924 1.00 81.69 180 ILE A C 1
ATOM 1467 O O . ILE A 1 180 ? -7.662 -4.304 3.402 1.00 81.69 180 ILE A O 1
ATOM 1471 N N . HIS A 1 181 ? -9.502 -3.033 3.549 1.00 78.25 181 HIS A N 1
ATOM 1472 C CA . HIS A 1 181 ? -10.209 -3.730 2.482 1.00 78.25 181 HIS A CA 1
ATOM 1473 C C . HIS A 1 181 ? -9.576 -3.557 1.103 1.00 78.25 181 HIS A C 1
ATOM 1475 O O . HIS A 1 181 ? -9.715 -4.463 0.282 1.00 78.25 181 HIS A O 1
ATOM 1481 N N . ASN A 1 182 ? -8.906 -2.437 0.854 1.00 73.31 182 ASN A N 1
ATOM 1482 C CA . ASN A 1 182 ? -8.279 -2.166 -0.439 1.00 73.31 182 ASN A CA 1
ATOM 1483 C C . ASN A 1 182 ? -6.842 -2.703 -0.522 1.00 73.31 182 ASN A C 1
ATOM 1485 O O . ASN A 1 182 ? -6.270 -2.809 -1.602 1.00 73.31 182 ASN A O 1
ATOM 1489 N N . GLU A 1 183 ? -6.260 -3.076 0.612 1.00 78.75 183 GLU A N 1
ATOM 1490 C CA . GLU A 1 183 ? -4.876 -3.517 0.698 1.00 78.75 183 GLU A CA 1
ATOM 1491 C C . GLU A 1 183 ? -4.706 -5.024 0.482 1.00 78.75 183 GLU A C 1
ATOM 1493 O O . GLU A 1 183 ? -5.563 -5.850 0.810 1.00 78.75 183 GLU A O 1
ATOM 1498 N N . ILE A 1 184 ? -3.538 -5.399 -0.038 1.00 62.38 184 ILE A N 1
ATOM 1499 C CA . ILE A 1 184 ? -3.205 -6.787 -0.363 1.00 62.38 184 ILE A CA 1
ATOM 1500 C C . ILE A 1 184 ? -2.342 -7.380 0.757 1.00 62.38 184 ILE A C 1
ATOM 1502 O O . ILE A 1 184 ? -1.204 -6.966 0.966 1.00 62.38 184 ILE A O 1
ATOM 1506 N N . GLY A 1 185 ? -2.846 -8.402 1.455 1.00 59.97 185 GLY A N 1
ATOM 1507 C CA . GLY A 1 185 ? -2.038 -9.181 2.398 1.00 59.97 185 GLY A CA 1
ATOM 1508 C C . GLY A 1 185 ? -2.836 -10.023 3.393 1.00 59.97 185 GLY A C 1
ATOM 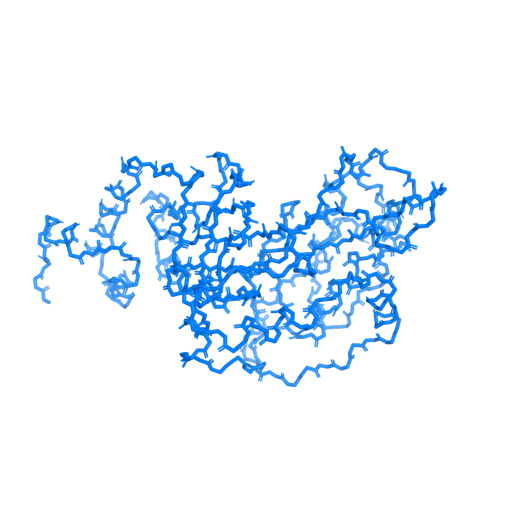1509 O O . GLY A 1 185 ? -4.043 -10.231 3.251 1.00 59.97 185 GLY A O 1
ATOM 1510 N N . PHE A 1 186 ? -2.145 -10.532 4.419 1.00 58.41 186 PHE A N 1
ATOM 1511 C CA . PHE A 1 186 ? -2.773 -11.310 5.488 1.00 58.41 186 PHE A CA 1
ATOM 1512 C C . PHE A 1 186 ? -3.356 -10.387 6.548 1.00 58.41 186 PHE A C 1
ATOM 1514 O O . PHE A 1 186 ? -2.637 -9.698 7.267 1.00 58.41 186 PHE A O 1
ATOM 1521 N N . THR A 1 187 ? -4.675 -10.409 6.668 1.00 66.12 187 THR A N 1
ATOM 1522 C CA . THR A 1 187 ? -5.411 -9.491 7.532 1.00 66.12 187 THR A CA 1
ATOM 1523 C C . THR A 1 187 ? -5.425 -9.960 8.990 1.00 66.12 187 THR A C 1
ATOM 1525 O O . THR A 1 187 ? -5.769 -11.117 9.255 1.00 66.12 187 THR A O 1
ATOM 1528 N N . LEU A 1 188 ? -5.134 -9.054 9.919 1.00 64.94 188 LEU A N 1
ATOM 1529 C CA . LEU A 1 188 ? -5.181 -9.240 11.371 1.00 64.94 188 LEU A CA 1
ATOM 1530 C C . LEU A 1 188 ? -6.537 -8.786 11.915 1.00 64.94 188 LEU A C 1
ATOM 1532 O O . LEU A 1 188 ? -7.058 -7.795 11.436 1.00 64.94 188 LEU A O 1
ATOM 1536 N N . GLU A 1 189 ? -7.108 -9.445 12.929 1.00 59.38 189 GLU A N 1
ATOM 1537 C CA . GLU A 1 189 ? -8.374 -8.970 13.536 1.00 59.38 189 GLU A CA 1
ATOM 1538 C C . GLU A 1 189 ? -8.241 -7.577 14.187 1.00 59.38 189 GLU A C 1
ATOM 1540 O O . GLU A 1 189 ? -9.200 -6.810 14.193 1.00 59.38 189 GLU A O 1
ATOM 1545 N N . GLU A 1 190 ? -7.046 -7.222 14.667 1.00 65.94 190 GLU A N 1
ATOM 1546 C CA . GLU A 1 190 ? -6.715 -5.878 15.151 1.00 65.94 190 GLU A CA 1
ATOM 1547 C C . GLU A 1 190 ? -6.105 -5.055 14.008 1.00 65.94 190 GLU A C 1
ATOM 1549 O O . GLU A 1 190 ? -4.888 -4.958 13.877 1.00 65.94 190 GLU A O 1
ATOM 1554 N N . CYS A 1 191 ? -6.979 -4.539 13.140 1.00 80.44 191 CYS A N 1
ATOM 1555 C CA . CYS A 1 191 ? -6.729 -3.517 12.117 1.00 80.44 191 CYS A CA 1
ATOM 1556 C C . CYS A 1 191 ? -5.329 -3.526 11.467 1.00 80.44 191 CYS A C 1
ATOM 1558 O O . CYS A 1 191 ? -4.651 -2.501 11.455 1.00 80.44 191 CYS A O 1
ATOM 1560 N N . GLY A 1 192 ? -4.868 -4.652 10.921 1.00 88.56 192 GLY A N 1
ATOM 1561 C CA . GLY A 1 192 ? -3.525 -4.709 10.345 1.00 88.56 192 GLY A CA 1
ATOM 1562 C C . GLY A 1 192 ? -3.361 -5.705 9.215 1.00 88.56 192 GLY A C 1
ATOM 1563 O O . GLY A 1 192 ? -4.199 -6.585 9.017 1.00 88.56 192 GLY A O 1
ATOM 1564 N N . ILE A 1 193 ? -2.267 -5.561 8.473 1.00 91.12 193 ILE A N 1
ATOM 1565 C CA . ILE A 1 193 ? -1.939 -6.407 7.326 1.00 91.12 193 ILE A CA 1
ATOM 1566 C C . ILE A 1 193 ? -0.478 -6.811 7.408 1.00 91.12 193 ILE A C 1
ATOM 1568 O O . ILE A 1 193 ? 0.405 -5.962 7.508 1.00 91.12 193 ILE A O 1
ATOM 1572 N N . LEU A 1 194 ? -0.236 -8.119 7.373 1.00 93.44 194 LEU A N 1
ATOM 1573 C CA . LEU A 1 194 ? 1.093 -8.695 7.247 1.00 93.44 194 LEU A CA 1
ATOM 1574 C C . LEU A 1 194 ? 1.422 -8.876 5.760 1.00 93.44 194 LEU A C 1
ATOM 1576 O O . LEU A 1 194 ? 0.688 -9.551 5.030 1.00 93.44 194 LEU A O 1
ATOM 1580 N N . ILE A 1 195 ? 2.541 -8.293 5.345 1.00 94.12 195 ILE A N 1
ATOM 1581 C CA . ILE A 1 195 ? 3.060 -8.317 3.978 1.00 94.12 195 ILE A CA 1
ATOM 1582 C C . ILE A 1 195 ? 4.530 -8.750 3.975 1.00 94.12 195 ILE A C 1
ATOM 1584 O O . ILE A 1 195 ? 5.209 -8.792 5.007 1.00 94.12 195 ILE A O 1
ATOM 1588 N N . GLU A 1 196 ? 5.028 -9.108 2.796 1.00 94.19 196 GLU A N 1
ATOM 1589 C CA . GLU A 1 196 ? 6.442 -9.421 2.597 1.00 94.19 196 GLU A CA 1
ATOM 1590 C C . GLU A 1 196 ? 7.327 -8.214 2.948 1.00 94.19 196 GLU A C 1
ATOM 1592 O O . GLU A 1 196 ? 7.000 -7.074 2.620 1.00 94.19 196 GLU A O 1
ATOM 1597 N N . TYR A 1 197 ? 8.469 -8.463 3.595 1.00 95.62 197 TYR A N 1
ATOM 1598 C CA . TYR A 1 197 ? 9.497 -7.437 3.747 1.00 95.62 197 TYR A CA 1
ATOM 1599 C C . TYR A 1 197 ? 10.279 -7.296 2.441 1.00 95.62 197 TYR A C 1
ATOM 1601 O O . TYR A 1 197 ? 10.914 -8.251 1.992 1.00 95.62 197 TYR A O 1
ATOM 1609 N N . VAL A 1 198 ? 10.278 -6.097 1.865 1.00 95.06 198 VAL A N 1
ATOM 1610 C CA . VAL A 1 198 ? 11.039 -5.781 0.653 1.00 95.06 198 VAL A CA 1
ATOM 1611 C C . VAL A 1 198 ? 12.227 -4.909 1.031 1.00 95.06 198 VAL A C 1
ATOM 1613 O O . VAL A 1 198 ? 12.067 -3.852 1.637 1.00 95.06 198 VAL A O 1
ATOM 1616 N N . THR A 1 199 ? 13.429 -5.356 0.674 1.00 94.06 199 THR A N 1
ATOM 1617 C CA . THR A 1 199 ? 14.659 -4.598 0.919 1.00 94.06 199 THR A CA 1
ATOM 1618 C C . THR A 1 199 ? 14.728 -3.399 -0.020 1.00 94.06 199 THR A C 1
ATOM 1620 O O . THR A 1 199 ? 14.703 -3.570 -1.239 1.00 94.06 199 THR A O 1
ATOM 1623 N N . LEU A 1 200 ? 14.841 -2.196 0.539 1.00 94.31 200 LEU A N 1
ATOM 1624 C CA . LEU A 1 200 ? 15.070 -0.974 -0.228 1.00 94.31 200 LEU A CA 1
ATOM 1625 C C . LEU A 1 200 ? 16.497 -0.964 -0.801 1.00 94.31 200 LEU A C 1
ATOM 1627 O O . LEU A 1 200 ? 17.429 -1.450 -0.164 1.00 94.31 200 LEU A O 1
ATOM 1631 N N . SER A 1 201 ? 16.673 -0.414 -1.999 1.00 92.38 201 SER A N 1
ATOM 1632 C CA . SER A 1 201 ? 17.994 -0.092 -2.535 1.00 92.38 201 SER A CA 1
ATOM 1633 C C . SER A 1 201 ? 18.640 1.024 -1.712 1.00 92.38 201 SER A C 1
ATOM 1635 O O . SER A 1 201 ? 18.015 2.052 -1.465 1.00 92.38 201 SER A O 1
ATOM 1637 N N . ASP A 1 202 ? 19.907 0.852 -1.334 1.00 90.38 202 ASP A N 1
ATOM 1638 C CA . ASP A 1 202 ? 20.659 1.856 -0.566 1.00 90.38 202 ASP A CA 1
ATOM 1639 C C . ASP A 1 202 ? 21.008 3.112 -1.386 1.00 90.38 202 ASP A C 1
ATOM 1641 O O . ASP A 1 202 ? 21.449 4.121 -0.838 1.00 90.38 202 ASP A O 1
ATOM 1645 N N . THR A 1 203 ? 20.842 3.055 -2.709 1.00 92.25 203 THR A N 1
ATOM 1646 C CA . THR A 1 203 ? 21.227 4.120 -3.637 1.00 92.25 203 THR A CA 1
ATOM 1647 C C . THR A 1 203 ? 19.986 4.706 -4.291 1.00 92.25 203 THR A C 1
ATOM 1649 O O . THR A 1 203 ? 19.139 3.975 -4.819 1.00 92.25 203 THR A O 1
ATOM 1652 N N . LYS A 1 204 ? 19.891 6.041 -4.279 1.00 94.81 204 LYS A N 1
ATOM 1653 C CA . LYS A 1 204 ? 18.771 6.757 -4.894 1.00 94.81 204 LYS A CA 1
ATOM 1654 C C . LYS A 1 204 ? 18.700 6.445 -6.377 1.00 94.81 204 LYS A C 1
ATOM 1656 O O . LYS A 1 204 ? 19.727 6.301 -7.028 1.00 94.81 204 LYS A O 1
ATOM 1661 N N . LEU A 1 205 ? 17.491 6.405 -6.927 1.00 94.31 205 LEU A N 1
ATOM 1662 C CA . LEU A 1 205 ? 17.272 6.019 -8.319 1.00 94.31 205 LEU A CA 1
ATOM 1663 C C . LEU A 1 205 ? 18.043 6.905 -9.319 1.00 94.31 205 LEU A C 1
ATOM 1665 O O . LEU A 1 205 ? 18.603 6.391 -10.283 1.00 94.31 205 LEU A O 1
ATOM 1669 N N . GLU A 1 206 ? 18.162 8.203 -9.036 1.00 96.12 206 GLU A N 1
ATOM 1670 C CA . GLU A 1 206 ? 18.923 9.180 -9.834 1.00 96.12 206 GLU A CA 1
ATOM 1671 C C . GLU A 1 206 ? 20.440 8.917 -9.875 1.00 96.12 206 GLU A C 1
ATOM 1673 O O . GLU A 1 206 ? 21.114 9.289 -10.831 1.00 96.12 206 GLU A O 1
ATOM 1678 N N . GLU A 1 207 ? 20.974 8.246 -8.852 1.00 96.38 207 GLU A N 1
ATOM 1679 C CA . GLU A 1 207 ? 22.399 7.922 -8.701 1.00 96.38 207 GLU A CA 1
ATOM 1680 C C . GLU A 1 207 ? 22.750 6.558 -9.321 1.00 96.38 207 GLU A C 1
ATOM 1682 O O . GLU A 1 207 ? 23.920 6.177 -9.401 1.00 96.38 207 GLU A O 1
ATOM 1687 N N . GLN A 1 208 ? 21.738 5.802 -9.750 1.00 95.94 208 GLN A N 1
ATOM 1688 C CA . GLN A 1 208 ? 21.909 4.485 -10.350 1.00 95.94 208 GLN A CA 1
ATOM 1689 C C . GLN A 1 208 ? 22.456 4.589 -11.774 1.00 95.94 208 GLN A C 1
ATOM 1691 O O . GLN A 1 208 ? 22.278 5.586 -12.470 1.00 95.94 208 GLN A O 1
ATOM 1696 N N . SER A 1 209 ? 23.091 3.512 -12.243 1.00 95.69 209 SER A N 1
ATOM 1697 C CA . SER A 1 209 ? 23.494 3.422 -13.651 1.00 95.69 209 SER A CA 1
ATOM 1698 C C . SER A 1 209 ? 22.285 3.542 -14.585 1.00 95.69 209 SER A C 1
ATOM 1700 O O . SER A 1 209 ? 21.198 3.068 -14.251 1.00 95.69 209 SER A O 1
ATOM 1702 N N . GLU A 1 210 ? 22.492 4.078 -15.790 1.00 96.50 210 GLU A N 1
ATOM 1703 C CA . GLU A 1 210 ? 21.446 4.172 -16.820 1.00 96.50 210 GLU A CA 1
ATOM 1704 C C . GLU A 1 210 ? 20.754 2.818 -17.058 1.00 96.50 210 GLU A C 1
ATOM 1706 O O . GLU A 1 210 ? 19.533 2.741 -17.128 1.00 96.50 210 GLU A O 1
ATOM 1711 N N . VAL A 1 211 ? 21.518 1.720 -17.078 1.00 95.81 211 VAL A N 1
ATOM 1712 C CA . VAL A 1 211 ? 20.983 0.354 -17.232 1.00 95.81 211 VAL A CA 1
ATOM 1713 C C . VAL A 1 211 ? 20.022 -0.018 -16.097 1.00 95.81 211 VAL A C 1
ATOM 1715 O O . VAL A 1 211 ? 18.984 -0.629 -16.341 1.00 95.81 211 VAL A O 1
ATOM 1718 N N . ALA A 1 212 ? 20.346 0.346 -14.855 1.00 95.50 212 ALA A N 1
ATOM 1719 C CA . ALA A 1 212 ? 19.492 0.079 -13.701 1.00 95.50 212 ALA A CA 1
ATOM 1720 C C . ALA A 1 212 ? 18.241 0.974 -13.688 1.00 95.50 212 ALA A C 1
ATOM 1722 O O . ALA A 1 212 ? 17.168 0.492 -13.329 1.00 95.50 212 ALA A O 1
ATOM 1723 N N . GLN A 1 213 ? 18.358 2.233 -14.124 1.00 97.31 213 GLN A N 1
ATOM 1724 C CA . GLN A 1 213 ? 17.213 3.133 -14.300 1.00 97.31 213 GLN A CA 1
ATOM 1725 C C . GLN A 1 213 ? 16.258 2.617 -15.381 1.00 97.31 213 GLN A C 1
ATOM 1727 O O . GLN A 1 213 ? 15.056 2.558 -15.142 1.00 97.31 213 GLN A O 1
ATOM 1732 N N . ILE A 1 214 ? 16.780 2.175 -16.531 1.00 97.38 214 ILE A N 1
ATOM 1733 C CA . ILE A 1 214 ? 15.979 1.572 -17.608 1.00 97.38 214 ILE A CA 1
ATOM 1734 C C . ILE A 1 214 ? 15.234 0.336 -17.094 1.00 97.38 214 ILE A C 1
ATOM 1736 O O . ILE A 1 214 ? 14.018 0.256 -17.244 1.00 97.38 214 ILE A O 1
ATOM 1740 N N . ALA A 1 215 ? 15.931 -0.583 -16.418 1.00 96.44 215 ALA A N 1
ATOM 1741 C CA . ALA A 1 215 ? 15.301 -1.776 -15.852 1.00 96.44 215 ALA A CA 1
ATOM 1742 C C . ALA A 1 215 ? 14.195 -1.430 -14.836 1.00 96.44 215 ALA A C 1
ATOM 1744 O O . ALA A 1 215 ? 13.151 -2.084 -14.804 1.00 96.44 215 ALA A O 1
ATOM 1745 N N . PHE A 1 216 ? 14.395 -0.379 -14.032 1.00 97.38 216 PHE A N 1
ATOM 1746 C CA . PHE A 1 216 ? 13.375 0.109 -13.111 1.00 97.38 216 PHE A CA 1
ATOM 1747 C C . PHE A 1 216 ? 12.161 0.696 -13.846 1.00 97.38 216 PHE A C 1
ATOM 1749 O O . PHE A 1 216 ? 11.038 0.360 -13.483 1.00 97.38 216 PHE A O 1
ATOM 1756 N N . ILE A 1 217 ? 12.367 1.519 -14.886 1.00 97.94 217 ILE A N 1
ATOM 1757 C CA . ILE A 1 217 ? 11.294 2.083 -15.729 1.00 97.94 217 ILE A CA 1
ATOM 1758 C C . ILE A 1 217 ? 10.447 0.958 -16.341 1.00 97.94 217 ILE A C 1
ATOM 1760 O O . ILE A 1 217 ? 9.219 0.989 -16.261 1.00 97.94 217 ILE A O 1
ATOM 1764 N N . GLU A 1 218 ? 11.089 -0.055 -16.923 1.00 97.56 218 GLU A N 1
ATOM 1765 C CA . GLU A 1 218 ? 10.399 -1.205 -17.517 1.00 97.56 218 GLU A CA 1
ATOM 1766 C C . GLU A 1 218 ? 9.619 -1.994 -16.456 1.00 97.56 218 GLU A C 1
ATOM 1768 O O . GLU A 1 218 ? 8.458 -2.355 -16.657 1.00 97.56 218 GLU A O 1
ATOM 1773 N N . SER A 1 219 ? 10.227 -2.214 -15.287 1.00 97.88 219 SER A N 1
ATOM 1774 C CA . SER A 1 219 ? 9.578 -2.898 -14.169 1.00 97.88 219 SER A CA 1
ATOM 1775 C C . SER A 1 219 ? 8.360 -2.137 -13.639 1.00 97.88 219 SER A C 1
ATOM 1777 O O . SER A 1 219 ? 7.298 -2.732 -13.450 1.00 97.88 219 SER A O 1
ATOM 1779 N N . ALA A 1 220 ? 8.481 -0.817 -13.478 1.00 97.75 220 ALA A N 1
ATOM 1780 C CA . ALA A 1 220 ? 7.389 0.084 -13.130 1.00 97.75 220 ALA A CA 1
ATOM 1781 C C . ALA A 1 220 ? 6.243 -0.006 -14.143 1.00 97.75 220 ALA A C 1
ATOM 1783 O O . ALA A 1 220 ? 5.079 -0.138 -13.758 1.00 97.75 220 ALA A O 1
ATOM 1784 N N . ARG A 1 221 ? 6.567 -0.008 -15.442 1.00 97.19 221 ARG A N 1
ATOM 1785 C CA . ARG A 1 221 ? 5.559 -0.141 -16.493 1.00 97.19 221 ARG A CA 1
ATOM 1786 C C . ARG A 1 221 ? 4.813 -1.464 -16.394 1.00 97.19 221 ARG A C 1
ATOM 1788 O O . ARG A 1 221 ? 3.585 -1.473 -16.456 1.00 97.19 221 ARG A O 1
ATOM 1795 N N . HIS A 1 222 ? 5.527 -2.576 -16.249 1.00 97.75 222 HIS A N 1
ATOM 1796 C CA . HIS A 1 222 ? 4.897 -3.888 -16.137 1.00 97.75 222 HIS A CA 1
ATOM 1797 C C . HIS A 1 222 ? 4.032 -4.007 -14.879 1.00 97.75 222 HIS A C 1
ATOM 1799 O O . HIS A 1 222 ? 2.931 -4.548 -14.966 1.00 97.75 222 HIS A O 1
ATOM 1805 N N . ALA A 1 223 ? 4.471 -3.456 -13.743 1.00 96.81 223 ALA A N 1
ATOM 1806 C CA . ALA A 1 223 ? 3.665 -3.409 -12.526 1.00 96.81 223 ALA A CA 1
ATOM 1807 C C . ALA A 1 223 ? 2.365 -2.611 -12.732 1.00 96.81 223 ALA A C 1
ATOM 1809 O O . ALA A 1 223 ? 1.289 -3.095 -12.387 1.00 96.81 223 ALA A O 1
ATOM 1810 N N . LEU A 1 224 ? 2.443 -1.443 -13.377 1.00 95.94 22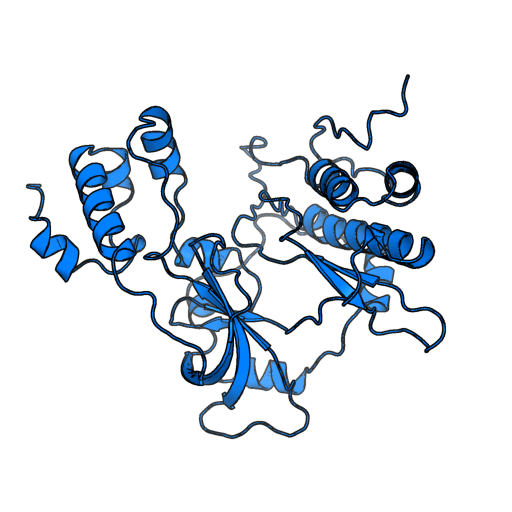4 LEU A N 1
ATOM 1811 C CA . LEU A 1 224 ? 1.267 -0.643 -13.716 1.00 95.94 224 LEU A CA 1
ATOM 1812 C C . LEU A 1 224 ? 0.305 -1.394 -14.652 1.00 95.94 224 LEU A C 1
ATOM 1814 O O . LEU A 1 224 ? -0.902 -1.384 -14.422 1.00 95.94 224 LEU A O 1
ATOM 1818 N N . ARG A 1 225 ? 0.815 -2.096 -15.674 1.00 95.25 225 ARG A N 1
ATOM 1819 C CA . ARG A 1 225 ? -0.032 -2.895 -16.580 1.00 95.25 225 ARG A CA 1
ATOM 1820 C C . ARG A 1 225 ? -0.826 -3.950 -15.817 1.00 95.25 225 ARG A C 1
ATOM 1822 O O . ARG A 1 225 ? -1.991 -4.163 -16.125 1.00 95.25 225 ARG A O 1
ATOM 1829 N N . VAL A 1 226 ? -0.248 -4.583 -14.796 1.00 95.19 226 VAL A N 1
ATOM 1830 C CA . VAL A 1 226 ? -1.000 -5.537 -13.963 1.00 95.19 226 VAL A CA 1
ATOM 1831 C C . VAL A 1 226 ? -2.223 -4.877 -13.323 1.00 95.19 226 VAL A C 1
ATOM 1833 O O . VAL A 1 226 ? -3.294 -5.479 -13.335 1.00 95.19 226 VAL A O 1
ATOM 1836 N N . LEU A 1 227 ? -2.090 -3.647 -12.814 1.00 93.44 227 LEU A N 1
ATOM 1837 C CA . LEU A 1 227 ? -3.215 -2.905 -12.235 1.00 93.44 227 LEU A CA 1
ATOM 1838 C C . LEU A 1 227 ? -4.261 -2.554 -13.295 1.00 93.44 227 LEU A C 1
ATOM 1840 O O . LEU A 1 227 ? -5.442 -2.843 -13.113 1.00 93.44 227 LEU A O 1
ATOM 1844 N N . GLN A 1 228 ? -3.818 -2.035 -14.440 1.00 90.81 228 GLN A N 1
ATOM 1845 C CA . GLN A 1 228 ? -4.693 -1.636 -15.544 1.00 90.81 228 GLN A CA 1
ATOM 1846 C C . GLN A 1 228 ? -5.535 -2.806 -16.073 1.00 90.81 228 GLN A C 1
ATOM 1848 O O . GLN A 1 228 ? -6.748 -2.679 -16.210 1.00 90.81 228 GLN A O 1
ATOM 1853 N N . TYR A 1 229 ? -4.920 -3.969 -16.308 1.00 91.62 229 TYR A N 1
ATOM 1854 C CA . TYR A 1 229 ? -5.624 -5.171 -16.783 1.00 91.62 229 TYR A CA 1
ATOM 1855 C C . TYR A 1 229 ? -6.508 -5.820 -15.697 1.00 91.62 229 TYR A C 1
ATOM 1857 O O . TYR A 1 229 ? -7.383 -6.633 -16.005 1.00 91.62 229 TYR A O 1
ATOM 1865 N N . ALA A 1 230 ? -6.315 -5.450 -14.427 1.00 90.31 230 ALA A N 1
ATOM 1866 C CA . ALA A 1 230 ? -7.195 -5.805 -13.314 1.00 90.31 230 ALA A CA 1
ATOM 1867 C C . ALA A 1 230 ? -8.303 -4.760 -13.051 1.00 90.31 230 ALA A C 1
ATOM 1869 O O . ALA A 1 230 ? -9.063 -4.921 -12.090 1.00 90.31 230 ALA A O 1
ATOM 1870 N N . ASP A 1 231 ? -8.398 -3.718 -13.891 1.00 88.44 231 ASP A N 1
ATOM 1871 C CA . ASP A 1 231 ? -9.262 -2.543 -13.714 1.00 88.44 231 ASP A CA 1
ATOM 1872 C C . ASP A 1 231 ? -9.076 -1.897 -12.331 1.00 88.44 231 ASP A C 1
ATOM 1874 O O . ASP A 1 231 ? -10.048 -1.603 -11.642 1.00 88.44 231 ASP A O 1
ATOM 1878 N N . ILE A 1 232 ? -7.821 -1.742 -11.896 1.00 89.31 232 ILE A N 1
ATOM 1879 C CA . ILE A 1 232 ? -7.433 -1.107 -10.631 1.00 89.31 232 ILE A CA 1
ATOM 1880 C C . ILE A 1 232 ? -6.705 0.204 -10.936 1.00 89.31 232 ILE A C 1
ATOM 1882 O O . ILE A 1 232 ? -5.690 0.196 -11.631 1.00 89.31 232 ILE A O 1
ATOM 1886 N N . SER A 1 233 ? -7.182 1.297 -10.343 1.00 90.50 233 SER A N 1
ATOM 1887 C CA . SER A 1 233 ? -6.485 2.585 -10.286 1.00 90.50 233 SER A CA 1
ATOM 1888 C C . SER A 1 233 ? -5.870 2.808 -8.913 1.00 90.50 233 SER A C 1
ATOM 1890 O O . SER A 1 233 ? -6.508 2.487 -7.909 1.00 90.50 233 SER A O 1
ATOM 1892 N N . GLN A 1 234 ? -4.650 3.354 -8.853 1.00 90.56 234 GLN A N 1
ATOM 1893 C CA . GLN A 1 234 ? -3.931 3.523 -7.582 1.00 90.56 234 GLN A CA 1
ATOM 1894 C C . GLN A 1 234 ? -4.395 4.775 -6.815 1.00 90.56 234 GLN A C 1
ATOM 1896 O O . GLN A 1 234 ? -4.504 4.723 -5.593 1.00 90.56 234 GLN A O 1
ATOM 1901 N N . LEU A 1 235 ? -4.783 5.836 -7.539 1.00 89.06 235 LEU A N 1
ATOM 1902 C CA . LEU A 1 235 ? -5.375 7.097 -7.045 1.00 89.06 235 LEU A CA 1
ATOM 1903 C C . LEU A 1 235 ? -4.509 7.981 -6.120 1.00 89.06 235 LEU A C 1
ATOM 1905 O O . LEU A 1 235 ? -4.940 9.084 -5.788 1.00 89.06 235 LEU A O 1
ATOM 1909 N N . ASP A 1 236 ? -3.313 7.556 -5.726 1.00 90.81 236 ASP A N 1
ATOM 1910 C CA . ASP A 1 236 ? -2.449 8.229 -4.744 1.00 90.81 236 ASP A CA 1
ATOM 1911 C C . ASP A 1 236 ? -0.967 8.243 -5.164 1.00 90.81 236 ASP A C 1
ATOM 1913 O O . ASP A 1 236 ? -0.070 8.043 -4.345 1.00 90.81 236 ASP A O 1
ATOM 1917 N N . TRP A 1 237 ? -0.693 8.446 -6.458 1.00 92.38 237 TRP A N 1
ATOM 1918 C CA . TRP A 1 237 ? 0.670 8.413 -6.991 1.00 92.38 237 TRP A CA 1
ATOM 1919 C C . TRP A 1 237 ? 1.582 9.425 -6.290 1.00 92.38 237 TRP A C 1
ATOM 1921 O O . TRP A 1 237 ? 1.369 10.636 -6.351 1.00 92.38 237 TRP A O 1
ATOM 1931 N N . SER A 1 238 ? 2.626 8.903 -5.651 1.00 92.06 238 SER A N 1
ATOM 1932 C CA . SER A 1 238 ? 3.711 9.654 -5.023 1.00 92.06 238 SER A CA 1
ATOM 1933 C C . SER A 1 238 ? 4.991 8.809 -5.045 1.00 92.06 238 SER A C 1
ATOM 1935 O O . SER A 1 238 ? 4.935 7.588 -5.226 1.00 92.06 238 SER A O 1
ATOM 1937 N N . SER A 1 239 ? 6.150 9.425 -4.798 1.00 89.75 239 SER A N 1
ATOM 1938 C CA . SER A 1 239 ? 7.422 8.690 -4.666 1.00 89.75 239 SER A CA 1
ATOM 1939 C C . SER A 1 239 ? 7.478 7.714 -3.480 1.00 89.75 239 SER A C 1
ATOM 1941 O O . SER A 1 239 ? 8.401 6.903 -3.402 1.00 89.75 239 SER A O 1
ATOM 1943 N N . GLU A 1 240 ? 6.484 7.749 -2.586 1.00 90.69 240 GLU A N 1
ATOM 1944 C CA . GLU A 1 240 ? 6.339 6.823 -1.459 1.00 90.69 240 GLU A CA 1
ATOM 1945 C C . GLU A 1 240 ? 5.527 5.563 -1.819 1.00 90.69 240 GLU A C 1
ATOM 1947 O O . GLU A 1 240 ? 5.503 4.618 -1.034 1.00 90.69 240 GLU A O 1
ATOM 1952 N N . GLN A 1 241 ? 4.902 5.505 -3.005 1.00 93.12 241 GLN A N 1
ATOM 1953 C CA . GLN A 1 241 ? 4.046 4.385 -3.439 1.00 93.12 241 GLN A CA 1
ATOM 1954 C C . GLN A 1 241 ? 4.794 3.238 -4.124 1.00 93.12 241 GLN A C 1
ATOM 1956 O O . GLN A 1 241 ? 4.190 2.267 -4.590 1.00 93.12 241 GLN A O 1
ATOM 1961 N N . TRP A 1 242 ? 6.120 3.316 -4.210 1.00 95.81 242 TRP A N 1
ATOM 1962 C CA . TRP A 1 242 ? 6.930 2.207 -4.692 1.00 95.81 242 TRP A CA 1
ATOM 1963 C C . TRP A 1 242 ? 8.213 2.044 -3.893 1.00 95.81 242 TRP A C 1
ATOM 1965 O O . TRP A 1 242 ? 8.764 2.969 -3.303 1.00 95.81 242 TRP A O 1
ATOM 1975 N N . ILE A 1 243 ? 8.746 0.832 -3.955 1.00 95.88 243 ILE A N 1
ATOM 1976 C CA . ILE A 1 243 ? 10.064 0.483 -3.448 1.00 95.88 243 ILE A CA 1
ATOM 1977 C C . ILE A 1 243 ? 10.946 0.135 -4.644 1.00 95.88 243 ILE A C 1
ATOM 1979 O O . ILE A 1 243 ? 10.594 -0.711 -5.470 1.00 95.88 243 ILE A O 1
ATOM 1983 N N . SER A 1 244 ? 12.116 0.767 -4.714 1.00 96.56 244 SER A N 1
ATOM 1984 C CA . SER A 1 244 ? 13.209 0.312 -5.573 1.00 96.56 244 SER A CA 1
ATOM 1985 C C . SER A 1 244 ? 13.998 -0.760 -4.844 1.00 96.56 244 SER A C 1
ATOM 1987 O O . SER A 1 244 ? 14.536 -0.504 -3.768 1.00 96.56 244 SER A O 1
ATOM 1989 N N . THR A 1 245 ? 14.038 -1.969 -5.399 1.00 95.69 245 THR A N 1
ATOM 1990 C CA . THR A 1 245 ? 14.699 -3.124 -4.782 1.00 95.69 245 THR A CA 1
ATOM 1991 C C . THR A 1 245 ? 15.639 -3.805 -5.775 1.00 95.69 245 THR A C 1
ATOM 1993 O O . THR A 1 245 ? 15.325 -3.843 -6.967 1.00 95.69 245 THR A O 1
ATOM 1996 N N . PRO A 1 246 ? 16.791 -4.347 -5.342 1.00 94.56 246 PRO A N 1
ATOM 1997 C CA . PRO A 1 246 ? 17.621 -5.177 -6.207 1.00 94.56 246 PRO A CA 1
ATOM 1998 C C . PRO A 1 246 ? 16.835 -6.371 -6.758 1.00 94.56 246 PRO A C 1
ATOM 2000 O O . PRO A 1 246 ? 16.158 -7.081 -6.014 1.00 94.56 246 PRO A O 1
ATOM 2003 N N . SER A 1 247 ? 16.949 -6.615 -8.062 1.00 91.88 247 SER A N 1
ATOM 2004 C CA . SER A 1 247 ? 16.270 -7.742 -8.701 1.00 91.88 247 SER A CA 1
ATOM 2005 C C . SER A 1 247 ? 16.817 -9.089 -8.180 1.00 91.88 247 SER A C 1
ATOM 2007 O O . SER A 1 247 ? 18.038 -9.260 -8.063 1.00 91.88 247 SER A O 1
ATOM 2009 N N . PRO A 1 248 ? 15.950 -10.078 -7.883 1.00 86.00 248 PRO A N 1
ATOM 2010 C CA . PRO A 1 248 ? 16.349 -11.342 -7.258 1.00 86.00 248 PRO A CA 1
ATOM 2011 C C . PRO A 1 248 ? 17.215 -12.243 -8.156 1.00 86.00 248 PRO A C 1
ATOM 2013 O O . PRO A 1 248 ? 17.893 -13.137 -7.652 1.00 86.00 248 PRO A O 1
ATOM 2016 N N . CYS A 1 249 ? 17.215 -12.028 -9.475 1.00 77.81 249 CYS A N 1
ATOM 2017 C CA . CYS A 1 249 ? 17.835 -12.935 -10.448 1.00 77.81 249 CYS A CA 1
ATOM 2018 C C . CYS A 1 249 ? 19.265 -12.558 -10.886 1.00 77.81 249 CYS A C 1
ATOM 2020 O O . CYS A 1 249 ? 19.751 -13.092 -11.884 1.00 77.81 249 CYS A O 1
ATOM 2022 N N . HIS A 1 250 ? 19.966 -11.665 -10.176 1.00 69.00 250 HIS A N 1
ATOM 2023 C CA . HIS A 1 250 ? 21.220 -11.096 -10.689 1.00 69.00 250 HIS A CA 1
ATOM 2024 C C . HIS A 1 250 ? 22.497 -11.846 -10.306 1.00 69.00 250 HIS A C 1
ATOM 2026 O O . HIS A 1 250 ? 22.757 -12.182 -9.152 1.00 69.00 250 HIS A O 1
ATOM 2032 N N . THR A 1 251 ? 23.350 -12.018 -11.319 1.00 61.16 251 THR A N 1
ATOM 2033 C CA . THR A 1 251 ? 24.775 -12.324 -11.181 1.00 61.16 251 THR A CA 1
ATOM 2034 C C . THR A 1 251 ? 25.539 -11.075 -10.737 1.00 61.16 251 THR A C 1
ATOM 2036 O O . THR A 1 251 ? 25.204 -9.964 -11.143 1.00 61.16 251 THR A O 1
ATOM 2039 N N . THR A 1 252 ? 26.606 -11.260 -9.960 1.00 68.88 252 THR A N 1
ATOM 2040 C CA . THR A 1 252 ? 27.385 -10.235 -9.231 1.00 68.88 252 THR A CA 1
ATOM 2041 C C . THR A 1 252 ? 27.909 -9.029 -10.026 1.00 68.88 252 THR A C 1
ATOM 2043 O O . THR A 1 252 ? 28.429 -8.103 -9.413 1.00 68.88 252 THR A O 1
ATOM 2046 N N . SER A 1 253 ? 27.812 -9.007 -11.356 1.00 73.00 253 SER A N 1
ATOM 2047 C CA . SER A 1 253 ? 28.421 -7.972 -12.195 1.00 73.00 253 SER A CA 1
ATOM 2048 C C . SER A 1 253 ? 27.512 -6.798 -12.568 1.00 73.00 253 SER A C 1
ATOM 2050 O O . SER A 1 253 ? 28.053 -5.739 -12.843 1.00 73.00 253 SER A O 1
ATOM 2052 N N . ASN A 1 254 ? 26.179 -6.946 -12.577 1.00 79.06 254 ASN A N 1
ATOM 2053 C CA . ASN A 1 254 ? 25.244 -5.875 -12.964 1.00 79.06 254 ASN A CA 1
ATOM 2054 C C . ASN A 1 254 ? 23.968 -5.953 -12.113 1.00 79.06 254 ASN A C 1
ATOM 2056 O O . ASN A 1 254 ? 23.047 -6.701 -12.452 1.00 79.06 254 ASN A O 1
ATOM 2060 N N . SER A 1 255 ? 23.911 -5.203 -11.013 1.00 83.94 255 SER A N 1
ATOM 2061 C CA . SER A 1 255 ? 22.692 -5.075 -10.211 1.00 83.94 255 SER A CA 1
ATOM 2062 C C . SER A 1 255 ? 21.653 -4.263 -10.981 1.00 83.94 255 SER A C 1
ATOM 2064 O O . SER A 1 255 ? 21.860 -3.074 -11.221 1.00 83.94 255 SER A O 1
ATOM 2066 N N . THR A 1 256 ? 20.543 -4.887 -11.370 1.00 92.75 256 THR A N 1
ATOM 2067 C CA . THR A 1 256 ? 19.363 -4.148 -11.834 1.00 92.75 256 THR A CA 1
ATOM 2068 C C . THR A 1 256 ? 18.372 -3.978 -10.691 1.00 92.75 256 THR A C 1
ATOM 2070 O O . THR A 1 256 ? 18.482 -4.621 -9.639 1.00 92.75 256 THR A O 1
ATOM 2073 N N . LEU A 1 257 ? 17.409 -3.090 -10.905 1.00 95.44 257 LEU A N 1
ATOM 2074 C CA . LEU A 1 257 ? 16.376 -2.762 -9.939 1.00 95.44 257 LEU A CA 1
ATOM 2075 C C . LEU A 1 257 ? 15.020 -3.231 -10.454 1.00 95.44 257 LEU A C 1
ATOM 2077 O O . LEU A 1 257 ? 14.761 -3.244 -11.656 1.00 95.44 257 LEU A O 1
ATOM 2081 N N . THR A 1 258 ? 14.158 -3.590 -9.517 1.00 96.38 258 THR A N 1
ATOM 2082 C CA . THR A 1 258 ? 12.756 -3.925 -9.737 1.00 96.38 258 THR A CA 1
ATOM 2083 C C . THR A 1 258 ? 11.905 -2.907 -8.987 1.00 96.38 258 THR A C 1
ATOM 2085 O O . THR A 1 258 ? 12.244 -2.497 -7.874 1.00 96.38 258 THR A O 1
ATOM 2088 N N . CYS A 1 259 ? 10.802 -2.496 -9.604 1.00 97.44 259 CYS A N 1
ATOM 2089 C CA . CYS A 1 259 ? 9.789 -1.663 -8.980 1.00 97.44 259 CYS A CA 1
ATOM 2090 C C . CYS A 1 259 ? 8.796 -2.552 -8.230 1.00 97.44 259 CYS A C 1
ATOM 2092 O O . CYS A 1 259 ? 8.263 -3.514 -8.785 1.00 97.44 259 CYS A O 1
ATOM 2094 N N . VAL A 1 260 ? 8.541 -2.237 -6.964 1.00 96.88 260 VAL A N 1
ATOM 2095 C CA . VAL A 1 260 ? 7.503 -2.891 -6.167 1.00 96.88 260 VAL A CA 1
ATOM 2096 C C . VAL A 1 260 ? 6.508 -1.834 -5.737 1.00 96.88 260 VAL A C 1
ATOM 2098 O O . VAL A 1 260 ? 6.829 -1.020 -4.877 1.00 96.88 260 VAL A O 1
ATOM 2101 N N . LEU A 1 261 ? 5.320 -1.851 -6.335 1.00 96.69 261 LEU A N 1
ATOM 2102 C CA . LEU A 1 261 ? 4.220 -0.986 -5.919 1.00 96.69 261 LEU A CA 1
ATOM 2103 C C . LEU A 1 261 ? 3.737 -1.397 -4.523 1.00 96.69 261 LEU A C 1
ATOM 2105 O O . LEU A 1 261 ? 3.644 -2.591 -4.218 1.00 96.69 261 LEU A O 1
ATOM 2109 N N . ILE A 1 262 ? 3.458 -0.408 -3.685 1.00 95.12 262 ILE A N 1
ATOM 2110 C CA . ILE A 1 262 ? 2.983 -0.578 -2.312 1.00 95.12 262 ILE A CA 1
ATOM 2111 C C . ILE A 1 262 ? 1.801 0.352 -2.043 1.00 95.12 262 ILE A C 1
ATOM 2113 O O . ILE A 1 262 ? 1.481 1.195 -2.869 1.00 95.12 262 ILE A O 1
ATOM 2117 N N . ASP A 1 263 ? 1.174 0.155 -0.881 1.00 91.50 263 ASP A N 1
ATOM 2118 C CA . ASP A 1 263 ? 0.082 0.977 -0.356 1.00 91.50 263 ASP A CA 1
ATOM 2119 C C . ASP A 1 263 ? -1.091 1.127 -1.335 1.00 91.50 263 ASP A C 1
ATOM 2121 O O . ASP A 1 263 ? -1.280 2.103 -2.061 1.00 91.50 263 ASP A O 1
ATOM 2125 N N . PHE A 1 264 ? -1.917 0.083 -1.332 1.00 91.75 264 PHE A N 1
ATOM 2126 C CA . PHE A 1 264 ? -3.102 -0.010 -2.170 1.00 91.75 264 PHE A CA 1
ATOM 2127 C C . PHE A 1 264 ? -4.356 0.525 -1.465 1.00 91.75 264 PHE A C 1
ATOM 2129 O O . PHE A 1 264 ? -5.469 0.337 -1.958 1.00 91.75 264 PHE A O 1
ATOM 2136 N N . ALA A 1 265 ? -4.207 1.198 -0.319 1.00 87.81 265 ALA A N 1
ATOM 2137 C CA . ALA A 1 265 ? -5.321 1.555 0.555 1.00 87.81 265 ALA A CA 1
ATOM 2138 C C . ALA A 1 265 ? -6.326 2.523 -0.096 1.00 87.81 265 ALA A C 1
ATOM 2140 O O . ALA A 1 265 ? -7.520 2.486 0.214 1.00 87.81 265 ALA A O 1
ATOM 2141 N N . LEU A 1 266 ? -5.855 3.347 -1.034 1.00 87.50 266 LEU A N 1
ATOM 2142 C CA . LEU A 1 266 ? -6.676 4.283 -1.802 1.00 87.50 266 LEU A CA 1
ATOM 2143 C C . LEU A 1 266 ? -7.051 3.781 -3.196 1.00 87.50 266 LEU A C 1
ATOM 2145 O O . LEU A 1 266 ? -7.707 4.509 -3.937 1.00 87.50 266 LEU A O 1
ATOM 2149 N N . THR A 1 267 ? -6.702 2.543 -3.545 1.00 89.56 267 THR A N 1
ATOM 2150 C CA . THR A 1 267 ? -7.032 2.028 -4.871 1.00 89.56 267 THR A CA 1
ATOM 2151 C C . THR A 1 267 ? -8.530 1.871 -5.079 1.00 89.56 267 THR A C 1
ATOM 2153 O O . THR A 1 267 ? -9.303 1.616 -4.151 1.00 89.56 267 THR A O 1
ATOM 2156 N N . ALA A 1 268 ? -8.951 1.999 -6.332 1.00 86.44 268 ALA A N 1
ATOM 2157 C CA . ALA A 1 268 ? -10.331 1.793 -6.730 1.00 86.44 268 ALA A CA 1
ATOM 2158 C C . ALA A 1 268 ? -10.416 0.901 -7.962 1.00 86.44 268 ALA A C 1
ATOM 2160 O O . ALA A 1 268 ? -9.548 0.935 -8.829 1.00 86.44 268 ALA A O 1
ATOM 2161 N N . GLN A 1 269 ? -11.508 0.141 -8.057 1.00 85.31 269 GLN A N 1
ATOM 2162 C CA . GLN A 1 269 ? -11.926 -0.437 -9.331 1.00 85.31 269 GLN A CA 1
ATOM 2163 C C . GLN A 1 269 ? -12.889 0.500 -10.046 1.00 85.31 269 GLN A C 1
ATOM 2165 O O . GLN A 1 269 ? -13.660 1.212 -9.387 1.00 85.31 269 GLN A O 1
ATOM 2170 N N . GLY A 1 270 ? -12.884 0.456 -11.378 1.00 76.56 270 GLY A N 1
ATOM 2171 C CA . GLY A 1 270 ? -13.833 1.197 -12.193 1.00 76.56 270 GLY A CA 1
ATOM 2172 C C . GLY A 1 270 ? -15.285 0.950 -11.765 1.00 76.56 270 GLY A C 1
ATOM 2173 O O . GLY A 1 270 ? -15.651 -0.076 -11.181 1.00 76.56 270 GLY A O 1
ATOM 2174 N N . ASP A 1 271 ? -16.151 1.917 -12.047 1.00 72.19 271 ASP A N 1
ATOM 2175 C CA . ASP A 1 271 ? -17.597 1.722 -12.036 1.00 72.19 271 ASP A CA 1
ATOM 2176 C C . ASP A 1 271 ? -18.091 1.940 -13.466 1.00 72.19 271 ASP A C 1
ATOM 2178 O O . ASP A 1 271 ? -17.950 3.026 -14.021 1.00 72.19 271 ASP A O 1
ATOM 2182 N N . ARG A 1 272 ? -18.701 0.907 -14.054 1.00 58.62 272 ARG A N 1
ATOM 2183 C CA . ARG A 1 272 ? -19.271 0.890 -15.412 1.00 58.62 272 ARG A CA 1
ATOM 2184 C C . ARG A 1 272 ? -20.234 2.049 -15.684 1.00 58.62 272 ARG A C 1
ATOM 2186 O O . ARG A 1 272 ? -20.506 2.346 -16.842 1.00 58.62 272 ARG A O 1
ATOM 2193 N N . TYR A 1 273 ? -20.793 2.662 -14.642 1.00 60.72 273 TYR A N 1
ATOM 2194 C CA . TYR A 1 273 ? -21.721 3.788 -14.759 1.00 60.72 273 TYR A CA 1
ATOM 2195 C C . TYR A 1 273 ? -21.128 5.121 -14.292 1.00 60.72 273 TYR A C 1
ATOM 2197 O O . TYR A 1 273 ? -21.793 6.154 -14.399 1.00 60.72 273 TYR A O 1
ATOM 2205 N N . LYS A 1 274 ? -19.896 5.114 -13.774 1.00 60.03 274 LYS A N 1
ATOM 2206 C CA . LYS A 1 274 ? -19.159 6.297 -13.333 1.00 60.03 274 LYS A CA 1
ATOM 2207 C C . LYS A 1 274 ? -17.710 6.193 -13.798 1.00 60.03 274 LYS A C 1
ATOM 2209 O O . LYS A 1 274 ? -16.804 5.965 -13.001 1.00 60.03 274 LYS A O 1
ATOM 2214 N N . ASP A 1 275 ? -17.502 6.482 -15.078 1.00 57.41 275 ASP A N 1
ATOM 2215 C CA . ASP A 1 275 ? -16.172 6.689 -15.671 1.00 57.41 275 ASP A CA 1
ATOM 2216 C C . ASP A 1 275 ? -15.361 7.799 -14.967 1.00 57.41 275 ASP A C 1
ATOM 2218 O O . ASP A 1 275 ? -14.157 7.916 -15.157 1.00 57.41 275 ASP A O 1
ATOM 2222 N N . GLY A 1 276 ? -16.001 8.611 -14.119 1.00 54.97 276 GLY A N 1
ATOM 2223 C CA . GLY A 1 276 ? -15.403 9.774 -13.464 1.00 54.97 276 GLY A CA 1
ATOM 2224 C C . GLY A 1 276 ? -14.369 9.503 -12.364 1.00 54.97 276 GLY A C 1
ATOM 2225 O O . GLY A 1 276 ? -13.967 10.468 -11.726 1.00 54.97 276 GLY A O 1
ATOM 2226 N N . TYR A 1 277 ? -13.965 8.252 -12.112 1.00 60.97 277 TYR A N 1
ATOM 2227 C CA . TYR A 1 277 ? -12.948 7.922 -11.095 1.00 60.97 277 TYR A CA 1
ATOM 2228 C C . TYR A 1 277 ? -11.694 7.236 -11.639 1.00 60.97 277 TYR A C 1
ATOM 2230 O O . TYR A 1 277 ? -10.822 6.890 -10.847 1.00 60.97 277 TYR A O 1
ATOM 2238 N N . LYS A 1 278 ? -11.578 7.019 -12.953 1.00 69.44 278 LYS A N 1
ATOM 2239 C CA . LYS A 1 278 ? -10.316 6.522 -13.505 1.00 69.44 278 LYS A CA 1
ATOM 2240 C C . LYS A 1 278 ? -9.352 7.701 -13.628 1.00 69.44 278 LYS A C 1
ATOM 2242 O O . LYS A 1 278 ? -9.576 8.605 -14.433 1.00 69.44 278 LYS A O 1
ATOM 2247 N N . GLU A 1 279 ? -8.326 7.710 -12.787 1.00 80.94 279 GLU A N 1
ATOM 2248 C CA . GLU A 1 279 ? -7.209 8.643 -12.915 1.00 80.94 279 GLU A CA 1
ATOM 2249 C C . GLU A 1 279 ? -6.270 8.181 -14.030 1.00 80.94 279 GLU A C 1
ATOM 2251 O O . GLU A 1 279 ? -6.289 7.032 -14.474 1.00 80.94 279 GLU A O 1
ATOM 2256 N N . ASP A 1 280 ? -5.439 9.103 -14.500 1.00 89.56 280 ASP A N 1
ATOM 2257 C CA . ASP A 1 280 ? -4.396 8.783 -15.462 1.00 89.56 280 ASP A CA 1
ATOM 2258 C C . ASP A 1 280 ? -3.216 8.099 -14.757 1.00 89.56 280 ASP A C 1
ATOM 2260 O O . ASP A 1 280 ? -2.182 8.723 -14.528 1.00 89.56 280 ASP A O 1
ATOM 2264 N N . ASP A 1 281 ? -3.364 6.823 -14.389 1.00 92.31 281 ASP A N 1
ATOM 2265 C CA . ASP A 1 281 ? -2.311 6.082 -13.683 1.00 92.31 281 ASP A CA 1
ATOM 2266 C C . ASP A 1 281 ? -1.017 5.959 -14.513 1.00 92.31 281 ASP A C 1
ATOM 2268 O O . ASP A 1 281 ? 0.087 5.934 -13.967 1.00 92.31 281 ASP A O 1
ATOM 2272 N N . TYR A 1 282 ? -1.138 5.945 -15.846 1.00 94.69 282 TYR A N 1
ATOM 2273 C CA . TYR A 1 282 ? -0.000 5.977 -16.766 1.00 94.69 282 TYR A CA 1
ATOM 2274 C C . TYR A 1 282 ? 0.785 7.284 -16.665 1.00 94.69 282 TYR A C 1
ATOM 2276 O O . TYR A 1 282 ? 2.002 7.259 -16.476 1.00 94.69 282 TYR A O 1
ATOM 2284 N N . GLY A 1 283 ? 0.098 8.419 -16.786 1.00 94.00 283 GLY A N 1
ATOM 2285 C CA . GLY A 1 283 ? 0.708 9.736 -16.648 1.00 94.00 283 GLY A CA 1
ATOM 2286 C C . GLY A 1 283 ? 1.233 9.969 -15.236 1.00 94.00 283 GLY A C 1
ATOM 2287 O O . GLY A 1 283 ? 2.369 10.404 -15.082 1.00 94.00 283 GLY A O 1
ATOM 2288 N N . GLY A 1 284 ? 0.449 9.583 -14.226 1.00 93.94 284 GLY A N 1
ATOM 2289 C CA . GLY A 1 284 ? 0.803 9.669 -12.813 1.00 93.94 284 GLY A CA 1
ATOM 2290 C C . GLY A 1 284 ? 2.120 8.966 -12.517 1.00 93.94 284 GLY A C 1
ATOM 2291 O O . GLY A 1 284 ? 3.033 9.604 -12.009 1.00 93.94 284 GLY A O 1
ATOM 2292 N N . MET A 1 285 ? 2.268 7.698 -12.919 1.00 95.81 285 MET A N 1
ATOM 2293 C CA . MET A 1 285 ? 3.520 6.954 -12.739 1.00 95.81 285 MET A CA 1
ATOM 2294 C C . MET A 1 285 ? 4.692 7.551 -13.541 1.00 95.81 285 MET A C 1
ATOM 2296 O O . MET A 1 285 ? 5.819 7.571 -13.052 1.00 95.81 285 MET A O 1
ATOM 2300 N N . ALA A 1 286 ? 4.463 8.053 -14.760 1.00 96.25 286 ALA A N 1
ATOM 2301 C CA . ALA A 1 286 ? 5.522 8.669 -15.566 1.00 96.25 286 ALA A CA 1
ATOM 2302 C C . ALA A 1 286 ? 6.045 9.979 -14.953 1.00 96.25 286 ALA A C 1
ATOM 2304 O O . ALA A 1 286 ? 7.258 10.173 -14.864 1.00 96.25 286 ALA A O 1
ATOM 2305 N N . ASP A 1 287 ? 5.144 10.854 -14.503 1.00 95.38 287 ASP A N 1
ATOM 2306 C CA . ASP A 1 287 ? 5.490 12.117 -13.843 1.00 95.38 287 ASP A CA 1
ATOM 2307 C C . ASP A 1 287 ? 6.239 11.842 -12.525 1.00 95.38 287 ASP A C 1
ATOM 2309 O O . ASP A 1 287 ? 7.247 12.466 -12.209 1.00 95.38 287 ASP A O 1
ATOM 2313 N N . MET A 1 288 ? 5.819 10.803 -11.814 1.00 96.06 288 MET A N 1
ATOM 2314 C CA . MET A 1 288 ? 6.458 10.280 -10.615 1.00 96.06 288 MET A CA 1
ATOM 2315 C C . MET A 1 288 ? 7.898 9.767 -10.819 1.00 96.06 288 MET A C 1
ATOM 2317 O O . MET A 1 288 ? 8.771 9.987 -9.973 1.00 96.06 288 MET A O 1
ATOM 2321 N N . LEU A 1 289 ? 8.185 9.117 -11.950 1.00 96.62 289 LEU A N 1
ATOM 2322 C CA . LEU A 1 289 ? 9.551 8.728 -12.322 1.00 96.62 289 LEU A CA 1
ATOM 2323 C C . LEU A 1 289 ? 10.442 9.958 -12.592 1.00 96.62 289 LEU A C 1
ATOM 2325 O O . LEU A 1 289 ? 11.628 9.940 -12.253 1.00 96.62 289 LEU A O 1
ATOM 2329 N N . ASP A 1 290 ? 9.886 11.028 -13.167 1.00 96.50 290 ASP A N 1
ATOM 2330 C CA . ASP A 1 290 ? 10.595 12.298 -13.397 1.00 96.50 290 ASP A CA 1
ATOM 2331 C C . ASP A 1 290 ? 10.837 13.066 -12.087 1.00 96.50 290 ASP A C 1
ATOM 2333 O O . ASP A 1 290 ? 11.934 13.584 -11.859 1.00 96.50 290 ASP A O 1
ATOM 2337 N N . GLU A 1 291 ? 9.875 13.053 -11.158 1.00 95.75 291 GLU A N 1
ATOM 2338 C CA . GLU A 1 291 ? 10.060 13.575 -9.797 1.00 95.75 291 GLU A CA 1
ATOM 2339 C C . GLU A 1 291 ? 11.175 12.839 -9.042 1.00 95.75 291 GLU A C 1
ATOM 2341 O O . GLU A 1 291 ? 11.966 13.467 -8.330 1.00 95.75 291 GLU A O 1
ATOM 2346 N N . ALA A 1 292 ? 11.310 11.528 -9.274 1.00 95.44 292 ALA A N 1
ATOM 2347 C CA . ALA A 1 292 ? 12.434 10.712 -8.811 1.00 95.44 292 ALA A CA 1
ATOM 2348 C C . ALA A 1 292 ? 13.751 10.971 -9.576 1.00 95.44 292 ALA A C 1
ATOM 2350 O O . ALA A 1 292 ? 14.728 10.239 -9.389 1.00 95.44 292 ALA A O 1
ATOM 2351 N N . ARG A 1 293 ? 13.786 12.024 -10.405 1.00 97.00 293 ARG A N 1
ATOM 2352 C CA . ARG A 1 293 ? 14.942 12.538 -11.152 1.00 97.00 293 ARG A CA 1
ATOM 2353 C C . ARG A 1 293 ? 15.508 11.565 -12.183 1.00 97.00 293 ARG A C 1
ATOM 2355 O O . ARG A 1 293 ? 16.682 11.662 -12.542 1.00 97.00 293 ARG A O 1
ATOM 2362 N N . ILE A 1 294 ? 14.683 10.659 -12.707 1.00 96.88 294 ILE A N 1
ATOM 2363 C CA . ILE A 1 294 ? 15.061 9.877 -13.885 1.00 96.88 294 ILE A CA 1
ATOM 2364 C C . ILE A 1 294 ? 14.953 10.777 -15.126 1.00 96.88 294 ILE A C 1
ATOM 2366 O O . ILE A 1 294 ? 13.930 11.438 -15.301 1.00 96.88 294 ILE A O 1
ATOM 2370 N N . PRO A 1 295 ? 15.960 10.806 -16.018 1.00 97.62 295 PRO A N 1
ATOM 2371 C CA . PRO A 1 295 ? 15.898 11.611 -17.233 1.00 97.62 295 PRO A CA 1
ATOM 2372 C C . PRO A 1 295 ? 14.637 11.346 -18.078 1.00 97.62 295 PRO A C 1
ATOM 2374 O O . PRO A 1 295 ? 14.357 10.215 -18.484 1.00 97.62 295 PRO A O 1
ATOM 2377 N N . ALA A 1 296 ? 13.890 12.407 -18.394 1.00 96.56 296 ALA A N 1
ATOM 2378 C CA . ALA A 1 296 ? 12.639 12.335 -19.153 1.00 96.56 296 ALA A CA 1
ATOM 2379 C C . ALA A 1 296 ? 12.783 11.711 -20.557 1.00 96.56 296 ALA A C 1
ATOM 2381 O O . ALA A 1 296 ? 11.819 11.201 -21.128 1.00 96.56 296 ALA A O 1
ATOM 2382 N N . ASP A 1 297 ? 13.965 11.764 -21.171 1.00 96.94 297 ASP A N 1
ATOM 2383 C CA . ASP A 1 297 ? 14.258 11.063 -22.425 1.00 96.94 297 ASP A CA 1
ATOM 2384 C C . ASP A 1 297 ? 14.347 9.541 -22.244 1.00 96.94 297 ASP A C 1
ATOM 2386 O O . ASP A 1 297 ? 13.853 8.812 -23.107 1.00 96.94 297 ASP A O 1
ATOM 2390 N N . LEU A 1 298 ? 14.877 9.056 -21.116 1.00 97.88 298 LEU A N 1
ATOM 2391 C CA . LEU A 1 298 ? 14.839 7.634 -20.772 1.00 97.88 298 LEU A CA 1
ATOM 2392 C C . LEU A 1 298 ? 13.408 7.169 -20.499 1.00 97.88 298 LEU A C 1
ATOM 2394 O O . LEU A 1 298 ? 13.001 6.153 -21.062 1.00 97.88 298 LEU A O 1
ATOM 2398 N N . ILE A 1 299 ? 12.633 7.927 -19.713 1.00 97.56 299 ILE A N 1
ATOM 2399 C CA . ILE A 1 299 ? 11.228 7.595 -19.414 1.00 97.56 299 ILE A CA 1
ATOM 2400 C C . ILE A 1 299 ? 10.437 7.479 -20.721 1.00 97.56 299 ILE A C 1
ATOM 2402 O O . ILE A 1 299 ? 9.876 6.426 -21.011 1.00 97.56 299 ILE A O 1
ATOM 2406 N N . ARG A 1 300 ? 10.468 8.505 -21.581 1.00 94.81 300 ARG A N 1
ATOM 2407 C CA . ARG A 1 300 ? 9.746 8.485 -22.866 1.00 94.81 300 ARG A CA 1
ATOM 2408 C C . ARG A 1 300 ? 10.158 7.330 -23.775 1.00 94.81 300 ARG A C 1
ATOM 2410 O O . ARG A 1 300 ? 9.327 6.806 -24.512 1.00 94.81 300 ARG A O 1
ATOM 2417 N N . LYS A 1 301 ? 11.440 6.959 -23.761 1.00 96.69 301 LYS A N 1
ATOM 2418 C CA . LYS A 1 301 ? 11.973 5.894 -24.615 1.00 96.69 301 LYS A CA 1
ATOM 2419 C C . LYS A 1 301 ? 11.606 4.497 -24.112 1.00 96.69 301 LYS A C 1
ATOM 2421 O O . LYS A 1 301 ? 11.342 3.630 -24.941 1.00 96.69 301 LYS A O 1
ATOM 2426 N N . TRP A 1 302 ? 11.610 4.278 -22.797 1.00 97.69 302 TRP A N 1
ATOM 2427 C CA . TRP A 1 302 ? 11.566 2.935 -22.204 1.00 97.69 302 TRP A CA 1
ATOM 2428 C C . TRP A 1 302 ? 10.298 2.624 -21.401 1.00 97.69 302 TRP A C 1
ATOM 2430 O O . TRP A 1 302 ? 10.022 1.455 -21.157 1.00 97.69 302 TRP A O 1
ATOM 2440 N N . PHE A 1 303 ? 9.478 3.615 -21.040 1.00 96.50 303 PHE A N 1
ATOM 2441 C CA . PHE A 1 303 ? 8.214 3.375 -20.326 1.00 96.50 303 PHE A CA 1
ATOM 2442 C C . PHE A 1 303 ? 7.140 2.736 -21.220 1.00 96.50 303 PHE A C 1
ATOM 2444 O O . PHE A 1 303 ? 6.155 2.193 -20.734 1.00 96.50 303 PHE A O 1
ATOM 2451 N N . GLY A 1 304 ? 7.340 2.746 -22.540 1.00 94.25 304 GLY A N 1
ATOM 2452 C CA . GLY A 1 304 ? 6.439 2.118 -23.502 1.00 94.25 304 GLY A CA 1
ATOM 2453 C C . GLY A 1 304 ? 5.142 2.903 -23.732 1.00 94.25 304 GLY A C 1
ATOM 2454 O O . GLY A 1 304 ? 4.906 3.938 -23.106 1.00 94.25 304 GLY A O 1
ATOM 2455 N N . PRO A 1 305 ? 4.296 2.451 -24.671 1.00 92.69 305 PRO A N 1
ATOM 2456 C CA . PRO A 1 305 ? 3.061 3.145 -25.014 1.00 92.69 305 PRO A CA 1
ATOM 2457 C C . PRO A 1 305 ? 1.997 3.003 -23.917 1.00 92.69 305 PRO A C 1
ATOM 2459 O O . PRO A 1 305 ? 1.997 2.041 -23.144 1.00 92.69 305 PRO A O 1
ATOM 2462 N N . ARG A 1 306 ? 1.075 3.967 -23.893 1.00 91.62 306 ARG A N 1
ATOM 2463 C CA . ARG A 1 306 ? -0.158 3.965 -23.092 1.00 91.62 306 ARG A CA 1
ATOM 2464 C C . ARG A 1 306 ? -1.129 2.878 -23.583 1.00 91.62 306 ARG A C 1
ATOM 2466 O O . ARG A 1 306 ? -1.163 2.616 -24.785 1.00 91.62 306 ARG A O 1
ATOM 2473 N N . GLU A 1 307 ? -1.906 2.266 -22.684 1.00 87.00 307 GLU A N 1
ATOM 2474 C CA . GLU A 1 307 ? -2.972 1.327 -23.083 1.00 87.00 307 GLU A CA 1
ATOM 2475 C C . GLU A 1 307 ? -4.235 2.088 -23.536 1.00 87.00 307 GLU A C 1
ATOM 2477 O O . GLU A 1 307 ? -4.487 3.212 -23.104 1.00 87.00 307 GLU A O 1
ATOM 2482 N N . GLU A 1 308 ? -5.055 1.486 -24.403 1.00 71.69 308 GLU A N 1
ATOM 2483 C CA . GLU A 1 308 ? -6.199 2.169 -25.042 1.00 71.69 308 GLU A CA 1
ATOM 2484 C C . GLU A 1 308 ? -7.303 2.622 -24.067 1.00 71.69 308 GLU A C 1
ATOM 2486 O O . GLU A 1 308 ? -8.088 3.511 -24.397 1.00 71.69 308 GLU A O 1
ATOM 2491 N N . TRP A 1 309 ? -7.374 2.032 -22.873 1.00 70.38 309 TRP A N 1
ATOM 2492 C CA . TRP A 1 309 ? -8.399 2.315 -21.859 1.00 70.38 309 TRP A CA 1
ATOM 2493 C C . TRP A 1 309 ? -7.947 3.269 -20.748 1.00 70.38 309 TRP A C 1
ATOM 2495 O O . TRP A 1 309 ? -8.743 3.568 -19.855 1.00 70.38 309 TRP A O 1
ATOM 2505 N N . ASP A 1 310 ? -6.708 3.762 -20.788 1.00 66.12 310 ASP A N 1
ATOM 2506 C CA . ASP A 1 310 ? -6.280 4.827 -19.883 1.00 66.12 310 ASP A CA 1
ATOM 2507 C C . ASP A 1 310 ? -6.932 6.148 -20.297 1.00 66.12 310 ASP A C 1
ATOM 2509 O O . ASP A 1 310 ? -6.800 6.594 -21.442 1.00 66.12 310 ASP A O 1
ATOM 2513 N N . PHE A 1 311 ? -7.595 6.822 -19.356 1.00 67.88 311 PHE A N 1
ATOM 2514 C CA . PHE A 1 311 ? -8.108 8.162 -19.611 1.00 67.88 311 PHE A CA 1
ATOM 2515 C C . PHE A 1 311 ? -6.939 9.109 -19.867 1.00 67.88 311 PHE A C 1
ATOM 2517 O O . PHE A 1 311 ? -6.007 9.217 -19.072 1.00 67.88 311 PHE A O 1
ATOM 2524 N N . PHE A 1 312 ? -6.986 9.794 -21.008 1.00 64.62 312 PHE A N 1
ATOM 2525 C CA . PHE A 1 312 ? -5.953 10.747 -21.371 1.00 64.62 312 PHE A CA 1
ATOM 2526 C C . PHE A 1 312 ? -6.061 11.990 -20.486 1.00 64.62 312 PHE A C 1
ATOM 2528 O O . PHE A 1 312 ? -6.949 12.828 -20.670 1.00 64.62 312 PHE A O 1
ATOM 2535 N N . ARG A 1 313 ? -5.125 12.122 -19.549 1.00 69.62 313 ARG A N 1
ATOM 2536 C CA . ARG A 1 313 ? -4.768 13.395 -18.936 1.00 69.62 313 ARG A CA 1
ATOM 2537 C C . ARG A 1 313 ? -3.399 13.796 -19.473 1.00 69.62 313 ARG A C 1
ATOM 2539 O O . ARG A 1 313 ? -2.590 12.961 -19.871 1.00 69.62 313 ARG A O 1
ATOM 2546 N N . ALA A 1 314 ? -3.166 15.098 -19.531 1.00 67.62 314 ALA A N 1
ATOM 2547 C CA . ALA A 1 314 ? -1.886 15.610 -19.971 1.00 67.62 314 ALA A CA 1
ATOM 2548 C C . ALA A 1 314 ? -0.790 15.240 -18.963 1.00 67.62 314 ALA A C 1
ATOM 2550 O O . ALA A 1 314 ? -0.754 15.817 -17.877 1.00 67.62 314 ALA A O 1
ATOM 2551 N N . SER A 1 315 ? 0.078 14.286 -19.317 1.00 76.94 315 SER A N 1
ATOM 2552 C CA . SER A 1 315 ? 1.328 14.027 -18.588 1.00 76.94 315 SER A CA 1
ATOM 2553 C C . SER A 1 315 ? 2.392 15.002 -19.065 1.00 76.94 315 SER A C 1
ATOM 2555 O O . SER A 1 315 ? 2.662 15.116 -20.266 1.00 76.94 315 SER A O 1
ATOM 2557 N N . TYR A 1 316 ? 3.035 15.679 -18.116 1.00 79.75 316 TYR A N 1
ATOM 2558 C CA . TYR A 1 316 ? 4.072 16.661 -18.423 1.00 79.75 316 TYR A CA 1
ATOM 2559 C C . TYR A 1 316 ? 5.267 16.011 -19.130 1.00 79.75 316 TYR A C 1
ATOM 2561 O O . TYR A 1 316 ? 5.822 16.584 -20.069 1.00 79.75 316 TYR A O 1
ATOM 2569 N N . VAL A 1 317 ? 5.632 14.796 -18.718 1.00 82.75 317 VAL A N 1
ATOM 2570 C CA . VAL A 1 317 ? 6.784 14.068 -19.262 1.00 82.75 317 VAL A CA 1
ATOM 2571 C C . VAL A 1 317 ? 6.501 13.551 -20.669 1.00 82.75 317 VAL A C 1
ATOM 2573 O O . VAL A 1 317 ? 7.344 13.657 -21.564 1.00 82.75 317 VAL A O 1
ATOM 2576 N N . MET A 1 318 ? 5.304 13.010 -20.894 1.00 86.38 318 MET A N 1
ATOM 2577 C CA . MET A 1 318 ? 4.995 12.305 -22.138 1.00 86.38 318 MET A CA 1
ATOM 2578 C C . MET A 1 318 ? 4.598 13.248 -23.289 1.00 86.38 318 MET A C 1
ATOM 2580 O O . MET A 1 318 ? 4.794 12.899 -24.454 1.00 86.38 318 MET A O 1
ATOM 2584 N N . GLU A 1 319 ? 4.122 14.466 -23.006 1.00 80.75 319 GLU A N 1
ATOM 2585 C CA . GLU A 1 319 ? 3.605 15.394 -24.029 1.00 80.75 319 GLU A CA 1
ATOM 2586 C C . GLU A 1 319 ? 4.637 16.350 -24.656 1.00 80.75 319 GLU A C 1
ATOM 2588 O O . GLU A 1 319 ? 4.411 16.877 -25.748 1.00 80.75 319 GLU A O 1
ATOM 2593 N N . GLN A 1 320 ? 5.797 16.578 -24.033 1.00 70.88 320 GLN A N 1
ATOM 2594 C CA . GLN A 1 320 ? 6.754 17.607 -24.486 1.00 70.88 320 GLN A CA 1
ATOM 2595 C C . GLN A 1 320 ? 7.464 17.328 -25.823 1.00 70.88 320 GLN A C 1
ATOM 2597 O O . GLN A 1 320 ? 8.267 18.138 -26.280 1.00 70.88 320 GLN A O 1
ATOM 2602 N N . SER A 1 321 ? 7.186 16.202 -26.475 1.00 54.25 321 SER A N 1
ATOM 2603 C CA . SER A 1 321 ? 7.865 15.781 -27.707 1.00 54.25 321 SER A CA 1
ATOM 2604 C C . SER A 1 321 ? 7.187 16.222 -29.011 1.00 54.25 321 SER A C 1
ATOM 2606 O O . SER A 1 321 ? 7.745 15.987 -30.079 1.00 54.25 321 SER A O 1
ATOM 2608 N N . VAL A 1 322 ? 6.019 16.875 -28.951 1.00 52.50 322 VAL A N 1
ATOM 2609 C CA . VAL A 1 322 ? 5.217 17.228 -30.145 1.00 52.50 322 VAL A CA 1
ATOM 2610 C C . VAL A 1 322 ? 5.326 18.719 -30.522 1.00 52.50 322 VAL A C 1
ATOM 2612 O O . VAL A 1 322 ? 4.418 19.273 -31.138 1.00 52.50 322 VAL A O 1
ATOM 2615 N N . ARG A 1 323 ? 6.415 19.410 -30.159 1.00 43.66 323 ARG A N 1
ATOM 2616 C CA . ARG A 1 323 ? 6.643 20.812 -30.561 1.00 43.66 323 ARG A CA 1
ATOM 2617 C C . ARG A 1 323 ? 7.861 21.001 -31.443 1.00 43.66 323 ARG A C 1
ATOM 2619 O O . ARG A 1 323 ? 8.915 20.415 -31.119 1.00 43.66 323 ARG A O 1
#

Foldseek 3Di:
DDDDDLVVCLVPDFWPVVQDLVCLLVPPVSVVSVVVSLVVLLPDDDDDQAQDKDKFFWCLPVVPDDPDQPDDQFDQDVVLVVLCVQLPDDDDVVVVVLSVPFGIWIKHFHAWPAPPPHAQFWTKTKIAIQDTNNHGDDPSDDGIWMKIATGNSRHDDDDPPPVVVSSVCSVDPDILSLLVVQFDATDTNRSMGIGGDADADPDQLQRDDLQQVLLQLQLLLSVVSSCVSSQKDQQDQALVQWGWGFRPNDDPPDTHTHIDGHRRSPMDHDDPVCPPPQDQSLLSSLLRSVVSVDDLVSNLVRNDDDDPPRDDDDRPSNPPPPD